Protein AF-A0AA47BTR3-F1 (afdb_monomer_lite)

Foldseek 3Di:
DDPDDDADDLVRQLVQQLVCLLPQCDRLPHHPVQFDADPDQDWDADPNDIADDPDFDAADPLQQALSSLVVRVRNPAFEAEHQADAQPQCDDADPPQWDDDPDTHHPDDRDNHHLVSSLVRVLSNVLVQLVVCLLSVRAHPPDLHRHDYHYHYDDDPVRCPDPSNVVSVVCVVPVPPPPVSVVSLVVVVVLLVDLCNNPSSVSSVSSVVCVCSSVSD

Structure (mmCIF, N/CA/C/O backbone):
data_AF-A0AA47BTR3-F1
#
_entry.id   AF-A0AA47BTR3-F1
#
loop_
_atom_site.group_PDB
_atom_site.id
_atom_site.type_symbol
_atom_site.label_atom_id
_atom_site.label_alt_id
_atom_site.label_comp_id
_atom_site.label_asym_id
_atom_site.label_entity_id
_atom_site.label_seq_id
_atom_site.pdbx_PDB_ins_code
_atom_site.Cartn_x
_atom_site.Cartn_y
_atom_site.Cartn_z
_atom_site.occupancy
_atom_site.B_iso_or_equiv
_atom_site.auth_seq_id
_atom_site.auth_comp_id
_atom_site.auth_asym_id
_atom_site.auth_atom_id
_atom_site.pdbx_PDB_model_num
ATOM 1 N N . MET A 1 1 ? -15.916 2.811 -18.702 1.00 50.16 1 MET A N 1
ATOM 2 C CA . MET A 1 1 ? -14.727 3.137 -17.882 1.00 50.16 1 MET A CA 1
ATOM 3 C C . MET A 1 1 ? -13.865 4.131 -18.648 1.00 50.16 1 MET A C 1
ATOM 5 O O . MET A 1 1 ? -13.866 4.076 -19.870 1.00 50.16 1 MET A O 1
ATOM 9 N N . SER A 1 2 ? -13.217 5.075 -17.960 1.00 57.78 2 SER A N 1
ATOM 10 C CA . SER A 1 2 ? -12.260 6.009 -18.580 1.00 57.78 2 SER A CA 1
ATOM 11 C C . SER A 1 2 ? -11.044 5.241 -19.097 1.00 57.78 2 SER A C 1
ATOM 13 O O . SER A 1 2 ? -10.584 4.323 -18.429 1.00 57.78 2 SER A O 1
ATOM 15 N N . ASP A 1 3 ? -10.504 5.656 -20.241 1.00 68.25 3 ASP A N 1
ATOM 16 C CA . ASP A 1 3 ? -9.277 5.100 -20.821 1.00 68.25 3 ASP A CA 1
ATOM 17 C C . ASP A 1 3 ? -8.019 5.427 -19.989 1.00 68.25 3 ASP A C 1
ATOM 19 O O . ASP A 1 3 ? -6.992 4.781 -20.104 1.00 68.25 3 ASP A O 1
ATOM 23 N N . LYS A 1 4 ? -8.074 6.413 -19.090 1.00 71.12 4 LYS A N 1
ATOM 24 C CA . LYS A 1 4 ? -6.928 6.763 -18.236 1.00 71.12 4 LYS A CA 1
ATOM 25 C C . LYS A 1 4 ? -7.157 6.359 -16.791 1.00 71.12 4 LYS A C 1
ATOM 27 O O . LYS A 1 4 ? -8.142 6.804 -16.188 1.00 71.12 4 LYS A O 1
ATOM 32 N N . MET A 1 5 ? -6.211 5.602 -16.233 1.00 77.31 5 MET A N 1
ATOM 33 C CA . MET A 1 5 ? -6.094 5.366 -14.797 1.00 77.31 5 MET A CA 1
ATOM 34 C C . MET A 1 5 ? -5.687 6.675 -14.105 1.00 77.31 5 MET A C 1
ATOM 36 O O . MET A 1 5 ? -4.608 7.217 -14.337 1.00 77.31 5 MET A O 1
ATOM 40 N N . ARG A 1 6 ? -6.585 7.232 -13.286 1.00 85.19 6 ARG A N 1
ATOM 41 C CA . ARG A 1 6 ? -6.326 8.467 -12.532 1.00 85.19 6 ARG A CA 1
ATOM 42 C C . ARG A 1 6 ? -5.925 8.119 -11.108 1.00 85.19 6 ARG A C 1
ATOM 44 O O . ARG A 1 6 ? -6.743 7.610 -10.346 1.00 85.19 6 ARG A O 1
ATOM 51 N N . LEU A 1 7 ? -4.678 8.419 -10.766 1.00 93.06 7 LEU A N 1
ATOM 52 C CA . LEU A 1 7 ? -4.148 8.219 -9.421 1.00 93.06 7 LEU A CA 1
ATOM 53 C C . LEU A 1 7 ? -4.706 9.276 -8.468 1.00 93.06 7 LEU A C 1
ATOM 55 O O . LEU A 1 7 ? -4.877 10.438 -8.844 1.00 93.06 7 LEU A O 1
ATOM 59 N N . ILE A 1 8 ? -4.985 8.867 -7.232 1.00 96.50 8 ILE A N 1
ATOM 60 C CA . ILE A 1 8 ? -5.465 9.760 -6.175 1.00 96.50 8 ILE A CA 1
ATOM 61 C C . ILE A 1 8 ? -4.251 10.277 -5.388 1.00 96.50 8 ILE A C 1
ATOM 63 O O . ILE A 1 8 ? -3.245 9.576 -5.216 1.00 96.50 8 ILE A O 1
ATOM 67 N N . SER A 1 9 ? -4.309 11.534 -4.943 1.00 98.12 9 SER A N 1
ATOM 68 C CA . SER A 1 9 ? -3.294 12.079 -4.038 1.00 98.12 9 SER A CA 1
ATOM 69 C C . SER A 1 9 ? -3.318 11.352 -2.691 1.00 98.12 9 SER A C 1
ATOM 71 O O . SER A 1 9 ? -4.317 10.741 -2.318 1.00 98.12 9 SER A O 1
ATOM 73 N N . PHE A 1 10 ? -2.220 11.418 -1.943 1.00 98.62 10 PHE A N 1
ATOM 74 C CA . PHE A 1 10 ? -2.138 10.783 -0.626 1.00 98.62 10 PHE A CA 1
ATOM 75 C C . PHE A 1 10 ? -3.183 11.354 0.346 1.00 98.62 10 PHE A C 1
ATOM 77 O O . PHE A 1 10 ? -3.899 10.610 1.009 1.00 98.62 10 PHE A O 1
ATOM 84 N N . GLU A 1 11 ? -3.342 12.675 0.346 1.00 98.31 11 GLU A N 1
ATOM 85 C CA . GLU A 1 11 ? -4.334 13.401 1.136 1.00 98.31 11 GLU A CA 1
ATOM 86 C C . GLU A 1 11 ? -5.755 12.999 0.733 1.00 98.31 11 GLU A C 1
ATOM 88 O O . GLU A 1 11 ? -6.584 12.704 1.588 1.00 98.31 11 GLU A O 1
ATOM 93 N N . GLY A 1 12 ? -6.010 12.889 -0.576 1.00 98.31 12 GLY A N 1
ATOM 94 C CA . GLY A 1 12 ? -7.304 12.468 -1.103 1.00 98.31 12 GLY A CA 1
ATOM 95 C C . GLY A 1 12 ? -7.657 11.025 -0.740 1.00 98.31 12 GLY A C 1
ATOM 96 O O . GLY A 1 12 ? -8.831 10.728 -0.531 1.00 98.31 12 GLY A O 1
ATOM 97 N N . LEU A 1 13 ? -6.667 10.130 -0.631 1.00 98.69 13 LEU A N 1
ATOM 98 C CA . LEU A 1 13 ? -6.877 8.765 -0.141 1.00 98.69 13 LEU A CA 1
ATOM 99 C C . LEU A 1 13 ? -7.289 8.772 1.335 1.00 98.69 13 LEU A C 1
ATOM 101 O O . LEU A 1 13 ? -8.292 8.148 1.671 1.00 98.69 13 LEU A O 1
ATOM 105 N N . ILE A 1 14 ? -6.576 9.513 2.191 1.00 98.44 14 ILE A N 1
ATOM 106 C CA . ILE A 1 14 ? -6.915 9.646 3.619 1.00 98.44 14 ILE A CA 1
ATOM 107 C C . ILE A 1 14 ? -8.317 10.233 3.788 1.00 98.44 14 ILE A C 1
ATOM 109 O O . ILE A 1 14 ? -9.137 9.678 4.520 1.00 98.44 14 ILE A O 1
ATOM 113 N N . ASP A 1 15 ? -8.597 11.343 3.106 1.00 98.06 15 ASP A N 1
ATOM 114 C CA . ASP A 1 15 ? -9.876 12.042 3.210 1.00 98.06 15 ASP A CA 1
ATOM 115 C C . ASP A 1 15 ? -11.023 11.140 2.770 1.00 98.06 15 ASP A C 1
ATOM 117 O O . ASP A 1 15 ? -12.011 11.012 3.490 1.00 98.06 15 ASP A O 1
ATOM 121 N N . ARG A 1 16 ? -10.861 10.441 1.640 1.00 98.06 16 ARG A N 1
ATOM 122 C CA . ARG A 1 16 ? -11.861 9.497 1.142 1.00 98.06 16 ARG A CA 1
ATOM 123 C C . ARG A 1 16 ? -12.089 8.334 2.107 1.00 98.06 16 ARG A C 1
ATOM 125 O O . ARG A 1 16 ? -13.240 8.029 2.394 1.00 98.06 16 ARG A O 1
ATOM 132 N N . MET A 1 17 ? -11.026 7.718 2.631 1.00 98.25 17 MET A N 1
ATOM 133 C CA . MET A 1 17 ? -11.143 6.620 3.599 1.00 98.25 17 MET A CA 1
ATOM 134 C C . MET A 1 17 ? -11.910 7.048 4.854 1.00 98.25 17 MET A C 1
ATOM 136 O O . MET A 1 17 ? -12.789 6.327 5.318 1.00 98.25 17 MET A O 1
ATOM 140 N N . LEU A 1 18 ? -11.585 8.217 5.413 1.00 98.06 18 LEU A N 1
ATOM 141 C CA . LEU A 1 18 ? -12.241 8.711 6.621 1.00 98.06 18 LEU A CA 1
ATOM 142 C C . LEU A 1 18 ? -13.685 9.129 6.357 1.00 98.06 18 LEU A C 1
ATOM 144 O O . LEU A 1 18 ? -14.545 8.882 7.198 1.00 98.06 18 LEU A O 1
ATOM 148 N N . GLU A 1 19 ? -13.962 9.743 5.211 1.00 97.88 19 GLU A N 1
ATOM 149 C CA . GLU A 1 19 ? -15.311 10.180 4.861 1.00 97.88 19 GLU A CA 1
ATOM 150 C C . GLU A 1 19 ? -16.250 8.997 4.606 1.00 97.88 19 GLU A C 1
ATOM 152 O O . GLU A 1 19 ? -17.336 8.936 5.185 1.00 97.88 19 GLU A O 1
ATOM 157 N N . GLU A 1 20 ? -15.811 8.001 3.831 1.00 98.06 20 GLU A N 1
ATOM 158 C CA . GLU A 1 20 ? -16.557 6.748 3.659 1.00 98.06 20 GLU A CA 1
ATOM 159 C C . GLU A 1 20 ? -16.775 6.053 5.010 1.00 98.06 20 GLU A C 1
ATOM 161 O O . GLU A 1 20 ? -17.878 5.598 5.319 1.00 98.06 20 GLU A O 1
ATOM 166 N N . TRP A 1 21 ? -15.769 6.058 5.887 1.00 98.19 21 TRP A N 1
ATOM 167 C CA . TRP A 1 21 ? -15.917 5.483 7.216 1.00 98.19 21 TRP A CA 1
ATOM 168 C C . TRP A 1 21 ? -16.974 6.203 8.072 1.00 98.19 21 TRP A C 1
ATOM 170 O O . TRP A 1 21 ? -17.779 5.539 8.731 1.00 98.19 21 TRP A O 1
ATOM 180 N N . ARG A 1 22 ? -17.016 7.545 8.046 1.00 97.50 22 ARG A N 1
ATOM 181 C CA . ARG A 1 22 ? -18.023 8.348 8.771 1.00 97.50 22 ARG A CA 1
ATOM 182 C C . ARG A 1 22 ? -19.447 8.051 8.304 1.00 97.50 22 ARG A C 1
ATOM 184 O O . ARG A 1 22 ? -20.355 8.011 9.133 1.00 97.50 22 ARG A O 1
ATOM 191 N N . HIS A 1 23 ? -19.647 7.859 7.002 1.00 97.12 23 HIS A N 1
ATOM 192 C CA . HIS A 1 23 ? -20.984 7.727 6.423 1.00 97.12 23 HIS A CA 1
ATOM 193 C C . HIS A 1 23 ? -21.502 6.294 6.364 1.00 97.12 23 HIS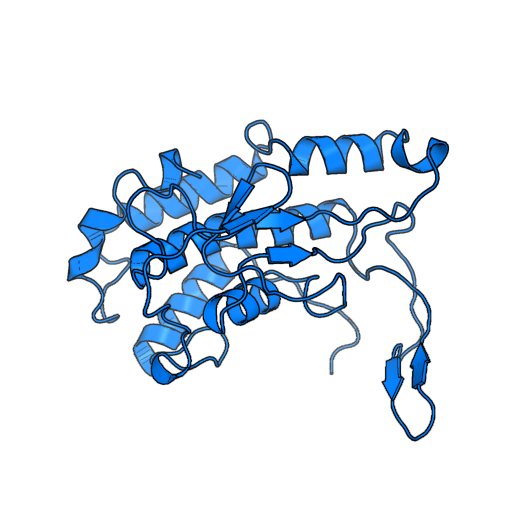 A C 1
ATOM 195 O O . HIS A 1 23 ? -22.677 6.062 6.646 1.00 97.12 23 HIS A O 1
ATOM 201 N N . THR A 1 24 ? -20.652 5.343 5.988 1.00 97.44 24 THR A N 1
ATOM 202 C CA . THR A 1 24 ? -21.082 3.985 5.626 1.00 97.44 24 THR A CA 1
ATOM 203 C C . THR A 1 24 ? -20.307 2.888 6.341 1.00 97.44 24 THR A C 1
ATOM 205 O O . THR A 1 24 ? -20.578 1.716 6.091 1.00 97.44 24 THR A O 1
ATOM 208 N N . ARG A 1 25 ? -19.379 3.231 7.252 1.00 97.94 25 ARG A N 1
ATOM 209 C CA . ARG A 1 25 ? -18.514 2.252 7.943 1.00 97.94 25 ARG A CA 1
ATOM 210 C C . ARG A 1 25 ? -17.789 1.341 6.952 1.00 97.94 25 ARG A C 1
ATOM 212 O O . ARG A 1 25 ? -17.710 0.129 7.138 1.00 97.94 25 ARG A O 1
ATOM 219 N N . SER A 1 26 ? -17.291 1.935 5.873 1.00 98.38 26 SER A N 1
ATOM 220 C CA . SER A 1 26 ? -16.580 1.228 4.813 1.00 98.38 26 SER A CA 1
ATOM 221 C C . SER A 1 26 ? -15.310 1.962 4.407 1.00 98.38 26 SER A C 1
ATOM 223 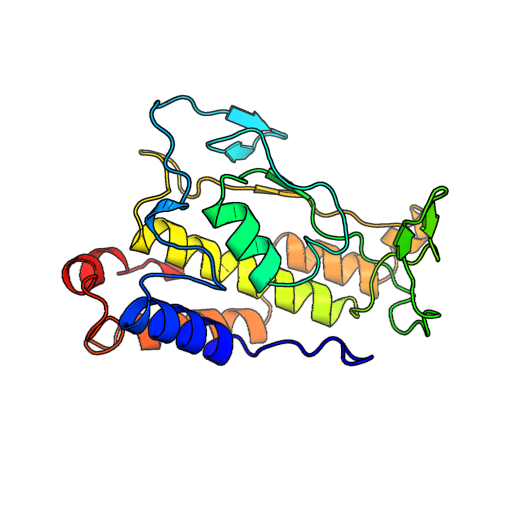O O . SER A 1 26 ? -15.194 3.166 4.622 1.00 98.38 26 SER A O 1
ATOM 225 N N . ILE A 1 27 ? -14.382 1.240 3.781 1.00 98.44 27 ILE A N 1
ATOM 226 C CA . ILE A 1 27 ? -13.209 1.810 3.112 1.00 98.44 27 ILE A CA 1
ATOM 227 C C . ILE A 1 27 ? -13.110 1.218 1.711 1.00 98.44 27 ILE A C 1
ATOM 229 O O . ILE A 1 27 ? -12.995 0.003 1.559 1.00 98.44 27 ILE A O 1
ATOM 233 N N . PHE A 1 28 ? -13.137 2.085 0.702 1.00 97.38 28 PHE A N 1
ATOM 234 C CA . PHE A 1 28 ? -13.201 1.740 -0.716 1.00 97.38 28 PHE A CA 1
ATOM 235 C C . PHE A 1 28 ? -14.249 0.653 -0.982 1.00 97.38 28 PHE A C 1
ATOM 237 O O . PHE A 1 28 ? -13.955 -0.367 -1.595 1.00 97.38 28 PHE A O 1
ATOM 244 N N . GLU A 1 29 ? -15.460 0.886 -0.467 1.00 95.56 29 GLU A N 1
ATOM 245 C CA . GLU A 1 29 ? -16.639 0.007 -0.584 1.00 95.56 29 GLU A CA 1
ATOM 246 C C . GLU A 1 29 ? -16.571 -1.323 0.193 1.00 95.56 29 GLU A C 1
ATOM 248 O O . GLU A 1 29 ? -17.565 -2.043 0.244 1.00 95.56 29 GLU A O 1
ATOM 253 N N . ILE A 1 30 ? -15.467 -1.628 0.883 1.00 98.31 30 ILE A N 1
ATOM 254 C CA . ILE A 1 30 ? -15.392 -2.779 1.795 1.00 98.31 30 ILE A CA 1
ATOM 255 C C . ILE A 1 30 ? -16.003 -2.383 3.139 1.00 98.31 30 ILE A C 1
ATOM 257 O O . ILE A 1 30 ? -15.495 -1.473 3.798 1.00 98.31 30 ILE A O 1
ATOM 261 N N . SER A 1 31 ? -17.091 -3.040 3.547 1.00 98.12 31 SER A N 1
ATOM 262 C CA . SER A 1 31 ? -17.749 -2.785 4.835 1.00 98.12 31 SER A CA 1
ATOM 263 C C . SER A 1 31 ? -16.896 -3.284 6.005 1.00 98.12 31 SER A C 1
ATOM 265 O O . SER A 1 31 ? -16.181 -4.274 5.877 1.00 98.12 31 SER A O 1
ATOM 267 N N . GLU A 1 32 ? -17.011 -2.650 7.177 1.00 97.75 32 GLU A N 1
ATOM 268 C CA . GLU A 1 32 ? -16.365 -3.103 8.419 1.00 97.75 32 GLU A CA 1
ATOM 269 C C . GLU A 1 32 ? -16.619 -4.590 8.714 1.00 97.75 32 GLU A C 1
ATOM 271 O O . GLU A 1 32 ? -15.724 -5.283 9.199 1.00 97.75 32 GLU A O 1
ATOM 276 N N . GLY A 1 33 ? -17.824 -5.088 8.412 1.00 97.31 33 GLY A N 1
ATOM 277 C CA . GLY A 1 33 ? -18.189 -6.493 8.612 1.00 97.31 33 GLY A CA 1
ATOM 278 C C . GLY A 1 33 ? -17.388 -7.475 7.750 1.00 97.31 33 GLY A C 1
ATOM 279 O O . GLY A 1 33 ? -17.237 -8.630 8.140 1.00 97.31 33 GLY A O 1
ATOM 280 N N . ASP A 1 34 ? -16.833 -7.003 6.633 1.00 97.69 34 ASP A N 1
ATOM 281 C CA . ASP A 1 34 ? -16.020 -7.789 5.702 1.00 97.69 34 ASP A CA 1
ATOM 282 C C . ASP A 1 34 ? -14.517 -7.668 5.994 1.00 97.69 34 ASP A C 1
ATOM 284 O O . ASP A 1 34 ? -13.693 -8.299 5.326 1.00 97.69 34 ASP A O 1
ATOM 288 N N . PHE A 1 35 ? -14.129 -6.864 6.995 1.00 98.12 35 PHE A N 1
ATOM 289 C CA . PHE A 1 35 ? -12.729 -6.756 7.388 1.00 98.12 35 PHE A CA 1
ATOM 290 C C . PHE A 1 35 ? -12.276 -8.078 7.998 1.00 98.12 35 PHE A C 1
ATOM 292 O O . PHE A 1 35 ? -12.766 -8.520 9.041 1.00 98.12 35 PHE A O 1
ATOM 299 N N . TYR A 1 36 ? -11.279 -8.694 7.376 1.00 97.56 36 TYR A N 1
ATOM 300 C CA . TYR A 1 36 ? -10.695 -9.924 7.862 1.00 97.56 36 TYR A CA 1
ATOM 301 C C . TYR A 1 36 ? -9.980 -9.682 9.192 1.00 97.56 36 TYR A C 1
ATOM 303 O O . TYR A 1 36 ? -8.983 -8.957 9.282 1.00 97.56 36 TYR A O 1
ATOM 311 N N . ARG A 1 37 ? -10.477 -10.353 10.230 1.00 95.38 37 ARG A N 1
ATOM 312 C CA . ARG A 1 37 ? -9.882 -10.386 11.564 1.00 95.38 37 ARG A CA 1
ATOM 313 C C . ARG A 1 37 ? -9.425 -11.802 11.847 1.00 95.38 37 ARG A C 1
ATOM 315 O O . ARG A 1 37 ? -10.233 -12.723 11.946 1.00 95.38 37 ARG A O 1
ATOM 322 N N . LYS A 1 38 ? -8.115 -11.970 11.970 1.00 93.31 38 LYS A N 1
ATOM 323 C CA . LYS A 1 38 ? -7.523 -13.265 12.277 1.00 93.31 38 LYS A CA 1
ATOM 324 C C . LYS A 1 38 ? -7.923 -13.704 13.691 1.00 93.31 38 LYS A C 1
ATOM 326 O O . LYS A 1 38 ? -7.829 -12.915 14.625 1.00 93.31 38 LYS A O 1
ATOM 331 N N . SER A 1 39 ? -8.372 -14.951 13.838 1.00 91.88 39 SER A N 1
ATOM 332 C CA . SER A 1 39 ? -8.903 -15.487 15.103 1.00 91.88 39 SER A CA 1
ATOM 333 C C . SER A 1 39 ? -7.868 -16.185 15.985 1.00 91.88 39 SER A C 1
ATOM 335 O O . SER A 1 39 ? -8.126 -16.409 17.162 1.00 91.88 39 SER A O 1
ATOM 337 N N . ASP A 1 40 ? -6.728 -16.579 15.419 1.00 92.31 40 ASP A N 1
ATOM 338 C CA . ASP A 1 40 ? -5.657 -17.277 16.131 1.00 92.31 40 ASP A CA 1
ATOM 339 C C . ASP A 1 40 ? -4.368 -16.441 16.193 1.00 92.31 40 ASP A C 1
ATOM 341 O O . ASP A 1 40 ? -4.227 -15.427 15.506 1.00 92.31 40 ASP A O 1
ATOM 345 N N . GLU A 1 41 ? -3.393 -16.888 16.985 1.00 90.56 41 GLU A N 1
ATOM 346 C CA . GLU A 1 41 ? -2.118 -16.188 17.203 1.00 90.56 41 GLU A CA 1
ATOM 347 C C . GLU A 1 41 ? -0.965 -16.676 16.315 1.00 90.56 41 GLU A C 1
ATOM 349 O O . GLU A 1 41 ? 0.177 -16.252 16.472 1.00 90.56 41 GLU A O 1
ATOM 354 N N . ARG A 1 42 ? -1.232 -17.557 15.344 1.00 93.31 42 ARG A N 1
ATOM 355 C CA . ARG A 1 42 ? -0.193 -18.108 14.468 1.00 93.31 42 ARG A CA 1
ATOM 356 C C . ARG A 1 42 ? 0.509 -17.019 13.655 1.00 93.31 42 ARG A C 1
ATOM 358 O O . ARG A 1 42 ? -0.134 -16.198 13.003 1.00 93.31 42 ARG A O 1
ATOM 365 N N . ILE A 1 43 ? 1.833 -17.059 13.650 1.00 94.31 43 ILE A N 1
ATOM 366 C CA . ILE A 1 43 ? 2.681 -16.190 12.836 1.00 94.31 43 ILE A CA 1
ATOM 367 C C . ILE A 1 43 ? 3.352 -17.054 11.774 1.00 94.31 43 ILE A C 1
ATOM 369 O O . ILE A 1 43 ? 3.727 -18.199 12.037 1.00 94.31 43 ILE A O 1
ATOM 373 N N . TYR A 1 44 ? 3.482 -16.506 10.573 1.00 95.25 44 TYR A N 1
ATOM 374 C CA . TYR A 1 44 ? 4.155 -17.140 9.450 1.00 95.25 44 TYR A CA 1
ATOM 375 C C . TYR A 1 44 ? 5.401 -16.346 9.092 1.00 95.25 44 TYR A C 1
ATOM 377 O O . TYR A 1 44 ? 5.466 -15.141 9.331 1.00 95.25 44 TYR A O 1
ATOM 385 N N . GLU A 1 45 ? 6.375 -17.025 8.502 1.00 95.25 45 GLU A N 1
ATOM 386 C CA . GLU A 1 45 ? 7.598 -16.408 8.010 1.00 95.25 45 GLU A CA 1
ATOM 387 C C . GLU A 1 45 ? 7.781 -16.762 6.536 1.00 95.25 45 GLU A C 1
ATOM 389 O O . GLU A 1 45 ? 7.745 -17.935 6.161 1.00 95.25 45 GLU A O 1
ATOM 394 N N . VAL A 1 46 ? 7.943 -15.741 5.697 1.00 93.56 46 VAL A N 1
ATOM 395 C CA . VAL A 1 46 ? 8.182 -15.871 4.257 1.00 93.56 46 VAL A CA 1
ATOM 396 C C . VAL A 1 46 ? 9.358 -14.965 3.907 1.00 93.56 46 VAL A C 1
ATOM 398 O O . VAL A 1 46 ? 9.349 -13.784 4.240 1.00 93.56 46 VAL A O 1
ATOM 401 N N . PHE A 1 47 ? 10.397 -15.523 3.280 1.00 92.38 47 PHE A N 1
ATOM 402 C CA . PHE A 1 47 ? 11.642 -14.809 2.946 1.00 92.38 47 PHE A CA 1
ATOM 403 C C . PHE A 1 47 ? 12.279 -14.053 4.135 1.00 92.38 47 PHE A C 1
ATOM 405 O O . PHE A 1 47 ? 12.806 -12.955 3.972 1.00 92.38 47 PHE A O 1
ATOM 412 N N . GLY A 1 48 ? 12.211 -14.623 5.345 1.00 92.88 48 GLY A N 1
ATOM 413 C CA . GLY A 1 48 ? 12.748 -14.006 6.566 1.00 92.88 48 GLY A CA 1
ATOM 414 C C . GLY A 1 48 ? 11.914 -12.843 7.119 1.00 92.88 48 GLY A C 1
ATOM 415 O O . GLY A 1 48 ? 12.347 -12.165 8.047 1.00 92.88 48 GLY A O 1
ATOM 416 N N . GLN A 1 49 ? 10.729 -12.589 6.558 1.00 93.50 49 GLN A N 1
ATOM 417 C CA . GLN A 1 49 ? 9.787 -11.574 7.026 1.00 93.50 49 GLN A CA 1
ATOM 418 C C . GLN A 1 49 ? 8.584 -12.246 7.688 1.00 93.50 49 GLN A C 1
ATOM 420 O O . GLN A 1 49 ? 8.048 -13.227 7.168 1.00 93.50 49 GLN A O 1
ATOM 425 N N . LYS A 1 50 ? 8.139 -11.709 8.827 1.00 95.06 50 LYS A N 1
ATOM 426 C CA . LYS A 1 50 ? 6.958 -12.210 9.536 1.00 95.06 50 LYS A CA 1
ATOM 427 C C . LYS A 1 50 ? 5.683 -11.586 8.979 1.00 95.06 50 LYS A C 1
ATOM 429 O O . LYS A 1 50 ? 5.648 -10.395 8.693 1.00 95.06 50 LYS A O 1
ATOM 434 N N . LEU A 1 51 ? 4.622 -12.379 8.896 1.00 95.25 51 LEU A N 1
ATOM 435 C CA . LEU A 1 51 ? 3.282 -11.930 8.515 1.00 95.25 51 LEU A CA 1
ATOM 436 C C . LEU A 1 51 ? 2.199 -12.777 9.194 1.00 95.25 51 LEU A C 1
ATOM 438 O O . LEU A 1 51 ? 2.457 -13.894 9.653 1.00 95.25 51 LEU A O 1
ATOM 442 N N . SER A 1 52 ? 0.975 -12.252 9.267 1.00 94.19 52 SER A N 1
ATOM 443 C CA . SER A 1 52 ? -0.112 -12.928 9.984 1.00 94.19 52 SER A CA 1
ATOM 444 C C . SER A 1 52 ? -0.861 -13.971 9.146 1.00 94.19 52 SER A C 1
ATOM 446 O O . SER A 1 52 ? -1.363 -14.938 9.713 1.00 94.19 52 SER A O 1
ATOM 448 N N . VAL A 1 53 ? -0.901 -13.843 7.813 1.00 94.88 53 VAL A N 1
ATOM 449 C CA . VAL A 1 53 ? -1.589 -14.789 6.906 1.00 94.88 53 VAL A CA 1
ATOM 450 C C . VAL A 1 53 ? -0.761 -15.024 5.636 1.00 94.88 53 VAL A C 1
ATOM 452 O O . VAL A 1 53 ? -0.531 -14.069 4.904 1.00 94.88 53 VAL A O 1
ATOM 455 N N . PRO A 1 54 ? -0.346 -16.254 5.286 1.00 94.75 54 PRO A N 1
ATOM 456 C CA . PRO A 1 54 ? 0.497 -16.520 4.117 1.00 94.75 54 PRO A CA 1
ATOM 457 C C . PRO A 1 54 ? -0.322 -16.540 2.815 1.00 94.75 54 PRO A C 1
ATOM 459 O O . PRO A 1 54 ? -0.239 -17.479 2.029 1.00 94.75 54 PRO A O 1
ATOM 462 N N . LEU A 1 55 ? -1.159 -15.521 2.621 1.00 95.94 55 LEU A N 1
ATOM 463 C CA . LEU A 1 55 ? -2.074 -15.363 1.501 1.00 95.94 55 LEU A CA 1
ATOM 464 C C . LEU A 1 55 ? -2.066 -13.905 1.036 1.00 95.94 55 LEU A C 1
ATOM 466 O O . LEU A 1 55 ? -2.005 -12.970 1.841 1.00 95.94 55 LEU A O 1
ATOM 470 N N . GLY A 1 56 ? -2.199 -13.726 -0.268 1.00 96.81 56 GLY A N 1
ATOM 471 C CA . GLY A 1 56 ? -2.577 -12.468 -0.883 1.00 96.81 56 GLY A CA 1
ATOM 472 C C . GLY A 1 56 ? -2.474 -12.556 -2.402 1.00 96.81 56 GLY A C 1
ATOM 473 O O . GLY A 1 56 ? -2.222 -13.639 -2.942 1.00 96.81 56 GLY A O 1
ATOM 474 N N . PRO A 1 57 ? -2.750 -11.450 -3.100 1.00 97.25 57 PRO A N 1
ATOM 475 C CA . PRO A 1 57 ? -2.805 -11.440 -4.551 1.00 97.25 57 PRO A CA 1
ATOM 476 C C . PRO A 1 57 ? -1.412 -11.612 -5.167 1.00 97.25 57 PRO A C 1
ATOM 478 O O . PRO A 1 57 ? -0.431 -11.041 -4.687 1.00 97.25 57 PRO A O 1
ATOM 481 N N . ALA A 1 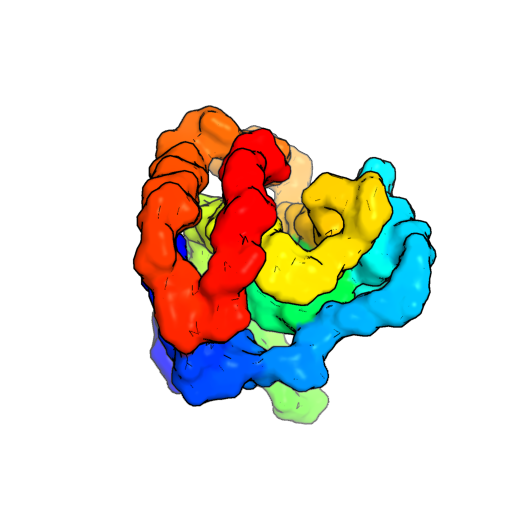58 ? -1.369 -12.359 -6.271 1.00 95.44 58 ALA A N 1
ATOM 482 C CA . ALA A 1 58 ? -0.231 -12.385 -7.185 1.00 95.44 58 ALA A CA 1
ATOM 483 C C . ALA A 1 58 ? -0.114 -11.058 -7.959 1.00 95.44 58 ALA A C 1
ATOM 485 O O . ALA A 1 58 ? -1.093 -10.302 -8.053 1.00 95.44 58 ALA A O 1
ATOM 486 N N . ALA A 1 59 ? 1.053 -10.807 -8.556 1.00 93.94 59 ALA A N 1
ATOM 487 C CA . ALA A 1 59 ? 1.326 -9.616 -9.355 1.00 93.94 59 ALA A CA 1
ATOM 488 C C . ALA A 1 59 ? 0.338 -9.502 -10.526 1.00 93.94 59 ALA A C 1
ATOM 490 O O . ALA A 1 59 ? 0.368 -10.265 -11.491 1.00 93.94 59 ALA A O 1
ATOM 491 N N . GLY A 1 60 ? -0.548 -8.511 -10.472 1.00 90.75 60 GLY A N 1
ATOM 492 C CA . GLY A 1 60 ? -1.626 -8.357 -11.445 1.00 90.75 60 GLY A CA 1
ATOM 493 C C . GLY A 1 60 ? -2.263 -6.973 -11.385 1.00 90.75 60 GLY A C 1
ATOM 494 O O . GLY A 1 60 ? -1.873 -6.166 -10.543 1.00 90.75 60 GLY A O 1
ATOM 495 N N . PRO A 1 61 ? -3.208 -6.646 -12.285 1.00 87.56 61 PRO A N 1
ATOM 496 C CA . PRO A 1 61 ? -3.851 -5.325 -12.307 1.00 87.56 61 PRO A CA 1
ATOM 497 C C . PRO A 1 61 ? -4.419 -4.897 -10.938 1.00 87.56 61 PRO A C 1
ATOM 499 O O . PRO A 1 61 ? -4.427 -3.717 -10.588 1.00 87.56 61 PRO A O 1
ATOM 502 N N . GLN A 1 62 ? -4.832 -5.866 -10.117 1.00 91.06 62 GLN A N 1
ATOM 503 C CA . GLN A 1 62 ? -5.310 -5.672 -8.750 1.00 91.06 62 GLN A CA 1
ATOM 504 C C . GLN A 1 62 ? -4.238 -5.202 -7.746 1.00 91.06 62 GLN A C 1
ATOM 506 O O . GLN A 1 62 ? -4.596 -4.727 -6.678 1.00 91.06 62 GLN A O 1
ATOM 511 N N . THR A 1 63 ? -2.940 -5.283 -8.049 1.00 95.19 63 THR A N 1
ATOM 512 C CA . THR A 1 63 ? -1.854 -4.825 -7.157 1.00 95.19 63 THR A CA 1
ATOM 513 C C . THR A 1 63 ? -1.094 -3.617 -7.703 1.00 95.19 63 THR A C 1
ATOM 515 O O . THR A 1 63 ? 0.042 -3.375 -7.305 1.00 95.19 63 THR A O 1
ATOM 518 N N . GLN A 1 64 ? -1.713 -2.850 -8.609 1.00 93.19 64 GLN A N 1
ATOM 519 C CA . GLN A 1 64 ? -1.095 -1.692 -9.268 1.00 93.19 64 GLN A CA 1
ATOM 520 C C . GLN A 1 64 ? -1.377 -0.350 -8.568 1.00 93.19 64 GLN A C 1
ATOM 522 O O . GLN A 1 64 ? -0.548 0.551 -8.640 1.00 93.19 64 GLN A O 1
ATOM 527 N N . ILE A 1 65 ? -2.527 -0.201 -7.898 1.00 95.50 65 ILE A N 1
ATOM 528 C CA . ILE A 1 65 ? -2.942 1.059 -7.252 1.00 95.50 65 ILE A CA 1
ATOM 529 C C . ILE A 1 65 ? -3.216 0.887 -5.761 1.00 95.50 65 ILE A C 1
ATOM 531 O O . ILE A 1 65 ? -3.622 -0.184 -5.299 1.00 95.50 65 ILE A O 1
ATOM 535 N N . THR A 1 66 ? -3.059 1.983 -5.022 1.00 98.12 66 THR A N 1
ATOM 536 C CA . THR A 1 66 ? -3.140 2.026 -3.559 1.00 98.12 66 THR A CA 1
ATOM 537 C C . THR A 1 66 ? -4.458 1.469 -3.020 1.00 98.12 66 THR A C 1
ATOM 539 O O . THR A 1 66 ? -4.461 0.668 -2.087 1.00 98.12 66 THR A O 1
ATOM 542 N N . GLN A 1 67 ? -5.587 1.851 -3.622 1.00 97.50 67 GLN A N 1
ATOM 543 C CA . GLN A 1 67 ? -6.919 1.437 -3.171 1.00 97.50 67 GLN A CA 1
ATOM 544 C C . GLN A 1 67 ? -7.102 -0.080 -3.267 1.00 97.50 67 GLN A C 1
ATOM 546 O O . GLN A 1 67 ? -7.649 -0.696 -2.355 1.00 97.50 67 GLN A O 1
ATOM 551 N N . ASN A 1 68 ? -6.606 -0.703 -4.337 1.00 97.06 68 ASN A N 1
ATOM 552 C CA . ASN A 1 68 ? -6.751 -2.144 -4.533 1.00 97.06 68 ASN A CA 1
ATOM 553 C C . ASN A 1 68 ? -5.861 -2.937 -3.561 1.00 97.06 68 ASN A C 1
ATOM 555 O O . ASN A 1 68 ? -6.262 -3.982 -3.049 1.00 97.06 68 ASN A O 1
ATOM 559 N N . ILE A 1 69 ? -4.677 -2.412 -3.236 1.00 98.56 69 ILE A N 1
ATOM 560 C CA . ILE A 1 69 ? -3.802 -2.992 -2.209 1.00 98.56 69 ILE A CA 1
ATOM 561 C C . ILE A 1 69 ? -4.461 -2.888 -0.824 1.00 98.56 69 ILE A C 1
ATOM 563 O O . ILE A 1 69 ? -4.483 -3.866 -0.075 1.00 98.56 69 ILE A O 1
ATOM 567 N N . ILE A 1 70 ? -5.055 -1.734 -0.501 1.00 98.69 70 ILE A N 1
ATOM 568 C CA . ILE A 1 70 ? -5.786 -1.521 0.756 1.00 98.69 70 ILE A CA 1
ATOM 569 C C . ILE A 1 70 ? -6.979 -2.473 0.875 1.00 98.69 70 ILE A C 1
ATOM 571 O O . ILE A 1 70 ? -7.110 -3.158 1.887 1.00 98.69 70 ILE A O 1
ATOM 575 N N . THR A 1 71 ? -7.824 -2.567 -0.151 1.00 98.31 71 THR A N 1
ATOM 576 C CA . THR A 1 71 ? -8.984 -3.478 -0.146 1.00 98.31 71 THR A CA 1
ATOM 577 C C . THR A 1 71 ? -8.559 -4.943 -0.045 1.00 98.31 71 THR A C 1
ATOM 579 O O . THR A 1 71 ? -9.164 -5.702 0.713 1.00 98.31 71 THR A O 1
ATOM 582 N N . SER A 1 72 ? -7.462 -5.334 -0.703 1.00 98.12 72 SER A N 1
ATOM 583 C CA . SER A 1 72 ? -6.870 -6.672 -0.559 1.00 98.12 72 SER A CA 1
ATOM 584 C C . SER A 1 72 ? -6.435 -6.951 0.883 1.00 98.12 72 SER A C 1
ATOM 586 O O . SER A 1 72 ? -6.687 -8.036 1.408 1.00 98.12 72 SER A O 1
ATOM 588 N N . TYR A 1 73 ? -5.800 -5.984 1.554 1.00 98.50 73 TYR A N 1
ATOM 589 C CA . TYR A 1 73 ? -5.396 -6.123 2.956 1.00 98.50 73 TYR A CA 1
ATOM 590 C C . TYR A 1 73 ? -6.600 -6.208 3.902 1.00 98.50 73 TYR A C 1
ATOM 592 O O . TYR A 1 73 ? -6.639 -7.082 4.775 1.00 98.50 73 TYR A O 1
ATOM 600 N N . LEU A 1 74 ? -7.595 -5.334 3.714 1.00 98.44 74 LEU A N 1
ATOM 601 C CA . LEU A 1 74 ? -8.824 -5.326 4.511 1.00 98.44 74 LEU A CA 1
ATOM 602 C C . LEU A 1 74 ? -9.551 -6.669 4.424 1.00 98.44 74 LEU A C 1
ATOM 604 O O . LEU A 1 74 ? -10.066 -7.137 5.429 1.00 98.44 74 LEU A O 1
ATOM 608 N N . THR A 1 75 ? -9.510 -7.333 3.269 1.00 97.44 75 THR A N 1
ATOM 609 C CA . THR A 1 75 ? -10.149 -8.639 3.030 1.00 97.44 75 THR A CA 1
ATOM 610 C C . THR A 1 75 ? -9.248 -9.849 3.328 1.00 97.44 75 THR A C 1
ATOM 612 O O . THR A 1 75 ? -9.619 -10.985 3.048 1.00 97.44 75 THR A O 1
ATOM 615 N N . GLY A 1 76 ? -8.085 -9.637 3.960 1.00 96.50 76 GLY A N 1
ATOM 616 C CA . GLY A 1 76 ? -7.280 -10.707 4.574 1.00 96.50 76 GLY A CA 1
ATOM 617 C C . GLY A 1 76 ? -5.913 -10.966 3.952 1.00 96.50 76 GLY A C 1
ATOM 618 O O . GLY A 1 76 ? -5.163 -11.798 4.464 1.00 96.50 76 GLY A O 1
ATOM 619 N N . SER A 1 77 ? -5.539 -10.233 2.905 1.00 97.44 77 SER A N 1
ATOM 620 C CA . SER A 1 77 ? -4.210 -10.367 2.303 1.00 97.44 77 SER A CA 1
ATOM 621 C C . SER A 1 77 ? -3.128 -9.822 3.233 1.00 97.44 77 SER A C 1
ATOM 623 O O . SER A 1 77 ? -3.272 -8.746 3.820 1.00 97.44 77 SER A O 1
ATOM 625 N N . ARG A 1 78 ? -2.021 -10.553 3.363 1.00 97.38 78 ARG A N 1
ATOM 626 C CA . ARG A 1 78 ? -0.826 -10.125 4.112 1.00 97.38 78 ARG A CA 1
ATOM 627 C C . ARG A 1 78 ? 0.477 -10.400 3.372 1.00 97.38 78 ARG A C 1
ATOM 629 O O . ARG A 1 78 ? 1.490 -9.827 3.743 1.00 97.38 78 ARG A O 1
ATOM 636 N N . PHE A 1 79 ? 0.464 -11.195 2.308 1.00 97.81 79 PHE A N 1
ATOM 637 C CA . PHE A 1 79 ? 1.575 -11.292 1.365 1.00 97.81 79 PHE A CA 1
ATOM 638 C C . PHE A 1 79 ? 1.122 -10.736 0.014 1.00 97.81 79 PHE A C 1
ATOM 640 O O . PHE A 1 79 ? 0.325 -11.371 -0.667 1.00 97.81 79 PHE A O 1
ATOM 647 N N . ILE A 1 80 ? 1.564 -9.531 -0.344 1.00 98.25 80 ILE A N 1
ATOM 648 C CA . ILE A 1 80 ? 1.079 -8.823 -1.536 1.00 98.25 80 ILE A CA 1
ATOM 649 C C . ILE A 1 80 ? 2.206 -8.759 -2.559 1.00 98.25 80 ILE A C 1
ATOM 651 O O . ILE A 1 80 ? 3.205 -8.071 -2.342 1.00 98.25 80 ILE A O 1
ATOM 655 N N . GLU A 1 81 ? 2.042 -9.472 -3.670 1.00 97.56 81 GLU A N 1
ATOM 656 C CA . GLU A 1 81 ? 2.952 -9.373 -4.805 1.00 97.56 81 GLU A CA 1
ATOM 657 C C . GLU A 1 81 ? 2.546 -8.173 -5.671 1.00 97.56 81 GLU A C 1
ATOM 659 O O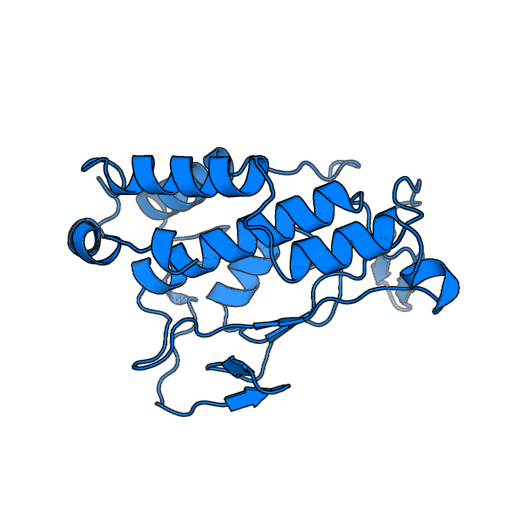 . GLU A 1 81 ? 1.474 -8.128 -6.282 1.00 97.56 81 GLU A O 1
ATOM 664 N N . LEU A 1 82 ? 3.387 -7.145 -5.666 1.00 97.00 82 LEU A N 1
ATOM 665 C CA . LEU A 1 82 ? 3.123 -5.886 -6.352 1.00 97.00 82 LEU A CA 1
ATOM 666 C C . LEU A 1 82 ? 3.209 -6.079 -7.864 1.00 97.00 82 LEU A C 1
ATOM 668 O O . LEU A 1 82 ? 4.007 -6.887 -8.348 1.00 97.00 82 LEU A O 1
ATOM 672 N N . LYS A 1 83 ? 2.396 -5.326 -8.617 1.00 94.19 83 LYS A N 1
ATOM 673 C CA . LYS A 1 83 ? 2.370 -5.440 -10.076 1.00 94.19 83 LYS A CA 1
ATOM 674 C C . LYS A 1 83 ? 3.780 -5.247 -10.631 1.00 94.19 83 LYS A C 1
ATOM 676 O O . LYS A 1 83 ? 4.472 -4.289 -10.275 1.00 94.19 83 LYS A O 1
ATOM 681 N N . THR A 1 84 ? 4.173 -6.170 -11.508 1.00 91.81 84 THR A N 1
ATOM 682 C CA . THR A 1 84 ? 5.471 -6.164 -12.174 1.00 91.81 84 THR A CA 1
ATOM 683 C C . THR A 1 84 ? 5.723 -4.828 -12.853 1.00 91.81 84 THR A C 1
ATOM 685 O O . THR A 1 84 ? 4.921 -4.387 -13.674 1.00 91.81 84 THR A O 1
ATOM 688 N N . VAL A 1 85 ? 6.845 -4.194 -12.526 1.00 90.88 85 VAL A N 1
ATOM 689 C CA . VAL A 1 85 ? 7.252 -2.948 -13.178 1.00 90.88 85 VAL A CA 1
ATOM 690 C C . VAL A 1 85 ? 8.251 -3.203 -14.295 1.00 90.88 85 VAL A C 1
ATOM 692 O O . VAL A 1 85 ? 9.025 -4.168 -14.254 1.00 90.88 85 VAL A O 1
ATOM 695 N N . GLN A 1 86 ? 8.263 -2.292 -15.268 1.00 84.44 86 GLN A N 1
ATOM 696 C CA . GLN A 1 86 ? 9.230 -2.301 -16.351 1.00 84.44 86 GLN A CA 1
ATOM 697 C C . GLN A 1 86 ? 9.670 -0.871 -16.765 1.00 84.44 86 GLN A C 1
ATOM 699 O O . GLN A 1 86 ? 9.069 0.101 -16.332 1.00 84.44 86 GLN A O 1
ATOM 704 N N . ILE A 1 87 ? 10.731 -0.728 -17.571 1.00 77.94 87 ILE A N 1
ATOM 705 C CA . ILE A 1 87 ? 11.328 0.530 -18.062 1.00 77.94 87 ILE A CA 1
ATOM 706 C C . ILE A 1 87 ? 10.501 1.095 -19.218 1.00 77.94 87 ILE A C 1
ATOM 708 O O . ILE A 1 87 ? 10.427 2.307 -19.383 1.00 77.94 87 ILE A O 1
ATOM 712 N N . LEU A 1 88 ? 9.881 0.225 -20.025 1.00 72.19 88 LEU A N 1
ATOM 713 C CA . LEU A 1 88 ? 8.910 0.625 -21.045 1.00 72.19 88 LEU A CA 1
ATOM 714 C C . LEU A 1 88 ? 7.595 0.994 -20.355 1.00 72.19 88 LEU A C 1
ATOM 716 O O . LEU A 1 88 ? 6.694 0.167 -20.224 1.00 72.19 88 LEU A O 1
ATOM 720 N N . ASP A 1 89 ? 7.540 2.225 -19.863 1.00 66.88 89 ASP A N 1
ATOM 721 C CA . ASP A 1 89 ? 6.572 2.678 -18.866 1.00 66.88 89 ASP A CA 1
ATOM 722 C C . ASP A 1 89 ? 5.615 3.771 -19.399 1.00 66.88 89 ASP A C 1
ATOM 724 O O . ASP A 1 89 ? 4.885 4.412 -18.645 1.00 66.88 89 ASP A O 1
ATOM 728 N N . GLY A 1 90 ? 5.584 3.925 -20.731 1.00 64.62 90 GLY A N 1
ATOM 729 C CA . GLY A 1 90 ? 4.700 4.808 -21.503 1.00 64.62 90 GLY A CA 1
ATOM 730 C C . GLY A 1 90 ? 4.086 4.098 -22.713 1.00 64.62 90 GLY A C 1
ATOM 731 O O . GLY A 1 90 ? 4.202 4.575 -23.839 1.00 64.62 90 GLY A O 1
ATOM 732 N N . LEU A 1 91 ? 3.509 2.917 -22.489 1.00 70.00 91 LEU A N 1
ATOM 733 C CA . LEU A 1 91 ? 2.921 2.091 -23.542 1.00 70.00 91 LEU A CA 1
ATOM 734 C C . LEU A 1 91 ? 1.487 2.525 -23.860 1.00 70.00 91 LEU A C 1
ATOM 736 O O . LEU A 1 91 ? 0.684 2.755 -22.956 1.00 70.00 91 LEU A O 1
ATOM 740 N N . GLU A 1 92 ? 1.154 2.574 -25.148 1.00 72.81 92 GLU A N 1
ATOM 741 C CA . GLU A 1 92 ? -0.239 2.564 -25.593 1.00 72.81 92 GLU A CA 1
ATOM 742 C C . GLU A 1 92 ? -0.708 1.107 -25.637 1.00 72.81 92 GLU A C 1
ATOM 744 O O . GLU A 1 92 ? -0.141 0.281 -26.351 1.00 72.81 92 GLU A O 1
ATOM 749 N N . ILE A 1 93 ? -1.702 0.783 -24.811 1.00 75.25 93 ILE A N 1
ATOM 750 C CA . ILE A 1 93 ? -2.251 -0.567 -24.685 1.00 75.25 93 ILE A CA 1
ATOM 751 C C . ILE A 1 93 ? -3.632 -0.574 -25.333 1.00 75.25 93 ILE A C 1
ATOM 753 O O . ILE A 1 93 ? -4.512 0.179 -24.909 1.00 75.25 93 ILE A O 1
ATOM 757 N N . ASP A 1 94 ? -3.831 -1.449 -26.318 1.00 77.94 94 ASP A N 1
ATOM 758 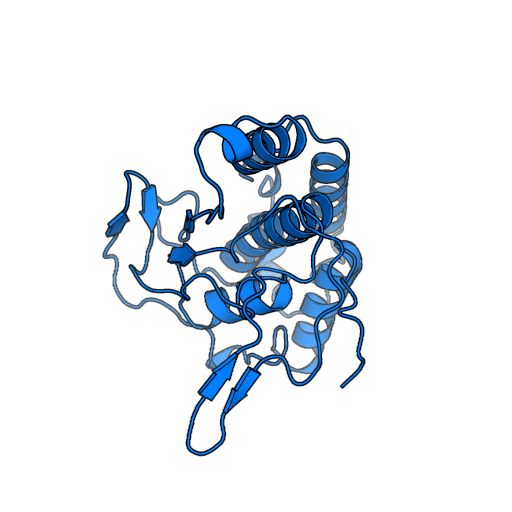C CA . ASP A 1 94 ? -5.142 -1.669 -26.928 1.00 77.94 94 ASP A CA 1
ATOM 759 C C . ASP A 1 94 ? -6.153 -2.185 -25.894 1.00 77.94 94 ASP A C 1
ATOM 761 O O . ASP A 1 94 ? -5.833 -3.035 -25.055 1.00 77.94 94 ASP A O 1
ATOM 765 N N . LYS A 1 95 ? -7.388 -1.663 -25.948 1.00 79.56 95 LYS A N 1
ATOM 766 C CA . LYS A 1 95 ? -8.458 -1.980 -24.989 1.00 79.56 95 LYS A CA 1
ATOM 767 C C . LYS A 1 95 ? -9.669 -2.635 -25.665 1.00 79.56 95 LYS A C 1
ATOM 769 O O . LYS A 1 95 ? -10.089 -2.143 -26.713 1.00 79.56 95 LYS A O 1
ATOM 774 N N . PRO A 1 96 ? -10.287 -3.666 -25.047 1.00 78.94 96 PRO A N 1
ATOM 775 C CA . PRO A 1 96 ? -9.957 -4.241 -23.736 1.00 78.94 96 PRO A CA 1
ATOM 776 C C . PRO A 1 96 ? -8.620 -5.004 -23.751 1.00 78.94 96 PRO A C 1
ATOM 778 O O . PRO A 1 96 ? -8.369 -5.808 -24.636 1.00 78.94 96 PRO A O 1
ATOM 781 N N . CYS A 1 97 ? -7.755 -4.731 -22.770 1.00 80.12 97 CYS A N 1
ATOM 782 C CA . CYS A 1 97 ? -6.429 -5.358 -22.666 1.00 80.12 97 CYS A CA 1
ATOM 783 C C . CYS A 1 97 ? -6.477 -6.756 -22.032 1.00 80.12 97 CYS A C 1
ATOM 785 O O . CYS A 1 97 ? -5.509 -7.512 -22.093 1.00 80.12 97 CYS A O 1
ATOM 787 N N . ILE A 1 98 ? -7.613 -7.079 -21.415 1.00 84.06 98 ILE A N 1
ATOM 788 C CA . ILE A 1 98 ? -7.991 -8.401 -20.939 1.00 84.06 98 ILE A CA 1
ATOM 789 C C . ILE A 1 98 ? -9.425 -8.616 -21.408 1.00 84.06 98 ILE A C 1
ATOM 791 O O . ILE A 1 98 ? -10.325 -7.898 -20.966 1.00 84.06 98 ILE A O 1
ATOM 795 N N . ASP A 1 99 ? -9.624 -9.586 -22.289 1.00 85.19 99 ASP A N 1
ATOM 796 C CA . ASP A 1 99 ? -10.942 -10.013 -22.741 1.00 85.19 99 ASP A CA 1
ATOM 797 C C . ASP A 1 99 ? -11.163 -11.464 -22.319 1.00 85.19 99 ASP A C 1
ATOM 799 O O . ASP A 1 99 ? -10.484 -12.373 -22.791 1.00 85.19 99 ASP A O 1
ATOM 803 N N . MET A 1 100 ? -12.070 -11.664 -21.365 1.00 84.94 100 MET A N 1
ATOM 804 C CA . MET A 1 100 ? -12.365 -12.964 -20.762 1.00 84.94 100 MET A CA 1
ATOM 805 C C . MET A 1 100 ? -13.747 -13.429 -21.208 1.00 84.94 100 MET A C 1
ATOM 807 O O . MET A 1 100 ? -14.704 -13.387 -20.432 1.00 84.94 100 MET A O 1
ATOM 811 N N . THR A 1 101 ? -13.845 -13.840 -22.472 1.00 84.69 101 THR A N 1
ATOM 812 C CA . THR A 1 101 ? -15.017 -14.559 -22.990 1.00 84.69 101 THR A CA 1
ATOM 813 C C . THR A 1 101 ? -14.848 -16.059 -22.716 1.00 84.69 101 THR A C 1
ATOM 815 O O . THR A 1 101 ? -14.584 -16.439 -21.575 1.00 84.69 101 THR A O 1
ATOM 818 N N . ASP A 1 102 ? -14.972 -16.921 -23.724 1.00 84.75 102 ASP A N 1
ATOM 819 C CA . ASP A 1 102 ? -14.718 -18.359 -23.578 1.00 84.75 102 ASP A CA 1
ATOM 820 C C . ASP A 1 102 ? -13.209 -18.667 -23.569 1.00 84.75 102 ASP A C 1
ATOM 822 O O . ASP A 1 102 ? -12.744 -19.537 -22.831 1.00 84.75 102 ASP A O 1
ATOM 826 N N . GLU A 1 103 ? -12.433 -17.907 -24.348 1.00 84.56 103 GLU A N 1
ATOM 827 C CA . GLU A 1 103 ? -10.971 -17.901 -24.339 1.00 84.56 103 GLU A CA 1
ATOM 828 C C . GLU A 1 103 ? -10.477 -16.537 -23.848 1.00 84.56 103 GLU A C 1
ATOM 830 O O . GLU A 1 103 ? -10.997 -15.489 -24.235 1.00 84.56 103 GLU A O 1
ATOM 835 N N . GLY A 1 104 ? -9.483 -16.555 -22.958 1.00 82.06 104 GLY A N 1
ATOM 836 C CA . GLY A 1 104 ? -8.890 -15.340 -22.413 1.00 82.06 104 GLY A CA 1
ATOM 837 C C . GLY A 1 104 ? -7.860 -14.751 -23.369 1.00 82.06 104 GLY A C 1
ATOM 838 O O . GLY A 1 104 ? -6.810 -15.356 -23.582 1.00 82.06 104 GLY A O 1
ATOM 839 N N . PHE A 1 105 ? -8.124 -13.556 -23.892 1.00 82.06 105 PHE A N 1
ATOM 840 C CA . PHE A 1 105 ? -7.144 -12.774 -24.641 1.00 82.06 105 PHE A CA 1
ATOM 841 C C . PHE A 1 105 ? -6.509 -11.733 -23.725 1.00 82.06 105 PHE A C 1
ATOM 843 O O . PHE A 1 105 ? -7.194 -11.010 -22.999 1.00 82.06 105 PHE A O 1
ATOM 850 N N . ASN A 1 106 ? -5.181 -11.662 -23.758 1.00 82.38 106 ASN A N 1
ATOM 851 C CA . ASN A 1 106 ? -4.408 -10.706 -22.985 1.00 82.38 106 ASN A CA 1
ATOM 852 C C . ASN A 1 106 ? -3.437 -9.973 -23.908 1.00 82.38 106 ASN A C 1
ATOM 854 O O . ASN A 1 106 ? -2.644 -10.600 -24.611 1.00 82.38 106 ASN A O 1
ATOM 858 N N . THR A 1 107 ? -3.485 -8.647 -23.877 1.00 74.69 107 THR A N 1
ATOM 859 C CA . THR A 1 107 ? -2.423 -7.822 -24.443 1.00 74.69 107 THR A CA 1
ATOM 860 C C . THR A 1 107 ? -1.331 -7.717 -23.380 1.00 74.69 107 THR A C 1
ATOM 862 O O . THR A 1 107 ? -1.461 -6.930 -22.441 1.00 74.69 107 THR A O 1
ATOM 865 N N . GLU A 1 108 ? -0.288 -8.547 -23.495 1.00 62.91 108 GLU A N 1
ATOM 866 C CA . GLU A 1 108 ? 0.743 -8.723 -22.461 1.00 62.91 108 GLU A CA 1
ATOM 867 C C . GLU A 1 108 ? 1.595 -7.465 -22.247 1.00 62.91 108 GLU A C 1
ATOM 869 O O . GLU A 1 108 ? 2.693 -7.318 -22.780 1.00 62.91 108 GLU A O 1
ATOM 874 N N . TRP A 1 109 ? 1.111 -6.566 -21.391 1.00 68.88 109 TRP A N 1
ATOM 875 C CA . TRP A 1 109 ? 1.889 -5.450 -20.870 1.00 68.88 109 TRP A CA 1
ATOM 876 C C . TRP A 1 109 ? 1.764 -5.371 -19.353 1.00 68.88 109 TRP A C 1
ATOM 878 O O . TRP A 1 109 ? 0.701 -5.579 -18.762 1.00 68.88 109 TRP A O 1
ATOM 888 N N . SER A 1 110 ? 2.895 -5.115 -18.699 1.00 62.72 110 SER A N 1
ATOM 889 C CA . SER A 1 110 ? 3.021 -5.305 -17.257 1.00 62.72 110 SER A CA 1
ATOM 890 C C . SER A 1 110 ? 2.504 -4.132 -16.430 1.00 62.72 110 SER A C 1
ATOM 892 O O . SER A 1 110 ? 2.221 -4.340 -15.264 1.00 62.72 110 SER A O 1
ATOM 894 N N . THR A 1 111 ? 2.317 -2.923 -16.959 1.00 76.56 111 THR A N 1
ATOM 895 C CA . THR A 1 111 ? 1.761 -1.809 -16.168 1.00 76.56 111 THR A CA 1
ATOM 896 C C . THR A 1 111 ? 1.394 -0.615 -17.053 1.00 76.56 111 THR A C 1
ATOM 898 O O . THR A 1 111 ? 2.043 -0.370 -18.067 1.00 76.56 111 THR A O 1
ATOM 901 N N . GLU A 1 112 ? 0.368 0.144 -16.653 1.00 80.12 112 GLU A N 1
ATOM 902 C CA . GLU A 1 112 ? 0.058 1.477 -17.215 1.00 80.12 112 GLU A CA 1
ATOM 903 C C . GLU A 1 112 ? 0.797 2.603 -16.466 1.00 80.12 112 GLU A C 1
ATOM 905 O O . GLU A 1 112 ? 0.736 3.767 -16.859 1.00 80.12 112 GLU A O 1
ATOM 910 N N . LEU A 1 113 ? 1.452 2.279 -15.347 1.00 88.38 113 LEU A N 1
ATOM 911 C CA . LEU A 1 113 ? 2.165 3.238 -14.511 1.00 88.38 113 LEU A CA 1
ATOM 912 C C . LEU A 1 113 ? 3.639 3.306 -14.880 1.00 88.38 113 LEU A C 1
ATOM 914 O O . LEU A 1 113 ? 4.312 2.279 -14.982 1.00 88.38 113 LEU A O 1
ATOM 918 N N . THR A 1 114 ? 4.150 4.535 -14.929 1.00 91.56 114 THR A N 1
ATOM 919 C CA . THR A 1 114 ? 5.593 4.790 -14.917 1.00 91.56 114 THR A CA 1
ATOM 920 C C . THR A 1 114 ? 6.258 4.173 -13.686 1.00 91.56 114 THR A C 1
ATOM 922 O O . THR A 1 114 ? 5.615 4.021 -12.642 1.00 91.56 114 THR A O 1
ATOM 925 N N . LEU A 1 115 ? 7.571 3.918 -13.736 1.00 93.25 115 LEU A N 1
ATOM 926 C CA . LEU A 1 115 ? 8.326 3.444 -12.561 1.00 93.25 115 LEU A CA 1
ATOM 927 C C . LEU A 1 115 ? 8.135 4.358 -11.343 1.00 93.25 115 LEU A C 1
ATOM 929 O O . LEU A 1 115 ? 8.015 3.896 -10.208 1.00 93.25 115 LEU A O 1
ATOM 933 N N . ARG A 1 116 ? 8.078 5.675 -11.581 1.00 94.38 116 ARG A N 1
ATOM 934 C CA . ARG A 1 116 ? 7.821 6.661 -10.530 1.00 94.38 116 ARG A CA 1
ATOM 935 C C . ARG A 1 116 ? 6.412 6.513 -9.964 1.00 94.38 116 ARG A C 1
ATOM 937 O O . ARG A 1 116 ? 6.274 6.489 -8.751 1.00 94.38 116 ARG A O 1
ATOM 944 N N . GLN A 1 117 ? 5.389 6.422 -10.810 1.00 95.12 117 GLN A N 1
ATOM 945 C CA . GLN A 1 117 ? 4.004 6.284 -10.353 1.00 95.12 117 GLN A CA 1
ATOM 946 C C . GLN A 1 117 ? 3.771 4.977 -9.594 1.00 95.12 117 GLN A C 1
ATOM 948 O O . GLN A 1 117 ? 3.087 4.999 -8.578 1.00 95.12 117 GLN A O 1
ATOM 953 N N . ALA A 1 118 ? 4.359 3.867 -10.049 1.00 95.31 118 ALA A N 1
ATOM 954 C CA . ALA A 1 118 ? 4.286 2.589 -9.348 1.00 95.31 118 ALA A CA 1
ATOM 955 C C . ALA A 1 118 ? 4.882 2.706 -7.937 1.00 95.31 118 ALA A C 1
ATOM 957 O O . ALA A 1 118 ? 4.212 2.385 -6.961 1.00 95.31 118 ALA A O 1
ATOM 958 N N . TRP A 1 119 ? 6.093 3.268 -7.818 1.00 97.19 119 TRP A N 1
ATOM 959 C CA . TRP A 1 119 ? 6.692 3.561 -6.512 1.00 97.19 119 TRP A CA 1
ATOM 960 C C . TRP A 1 119 ? 5.787 4.459 -5.656 1.00 97.19 119 TRP A C 1
ATOM 962 O O . TRP A 1 119 ? 5.531 4.133 -4.502 1.00 97.19 119 TRP A O 1
ATOM 972 N N . GLU A 1 120 ? 5.243 5.545 -6.218 1.00 97.81 120 GLU A N 1
ATOM 973 C CA . GLU A 1 120 ? 4.351 6.447 -5.483 1.00 97.81 120 GLU A CA 1
ATOM 974 C C . GLU A 1 120 ? 3.102 5.717 -4.952 1.00 97.81 120 GLU A C 1
ATOM 976 O O . GLU A 1 120 ? 2.742 5.911 -3.795 1.00 97.81 120 GLU A O 1
ATOM 981 N N . GLU A 1 121 ? 2.450 4.860 -5.742 1.00 98.06 121 GLU A N 1
ATOM 982 C CA . GLU A 1 121 ? 1.294 4.074 -5.284 1.00 98.06 121 GLU A CA 1
ATOM 983 C C . GLU A 1 121 ? 1.673 3.051 -4.204 1.00 98.06 121 GLU A C 1
ATOM 985 O O . GLU A 1 121 ? 0.974 2.916 -3.199 1.00 98.06 121 GLU A O 1
ATOM 990 N N . TYR A 1 122 ? 2.803 2.362 -4.357 1.00 98.38 122 TYR A N 1
ATOM 991 C CA . TYR A 1 122 ? 3.236 1.360 -3.385 1.00 98.38 122 TYR A CA 1
ATOM 992 C C . TYR A 1 122 ? 3.673 1.999 -2.064 1.00 98.38 122 TYR A C 1
ATOM 994 O O . TYR A 1 122 ? 3.319 1.495 -0.999 1.00 98.38 122 TYR A O 1
ATOM 1002 N N . SER A 1 123 ? 4.346 3.150 -2.100 1.00 98.56 123 SER A N 1
ATOM 1003 C CA . SER A 1 123 ? 4.692 3.920 -0.901 1.00 98.56 123 SER A CA 1
ATOM 1004 C C . SER A 1 123 ? 3.458 4.473 -0.186 1.00 98.56 123 SER A C 1
ATOM 1006 O O . SER A 1 123 ? 3.369 4.371 1.038 1.00 98.56 123 SER A O 1
ATOM 1008 N N . LYS A 1 124 ? 2.466 5.010 -0.915 1.00 98.81 124 LYS A N 1
ATOM 1009 C CA . LYS A 1 124 ? 1.193 5.434 -0.303 1.00 98.81 124 LYS A CA 1
ATOM 1010 C C . LYS A 1 124 ? 0.493 4.252 0.364 1.00 98.81 124 LYS A C 1
ATOM 1012 O O . LYS A 1 124 ? 0.059 4.377 1.506 1.00 98.81 12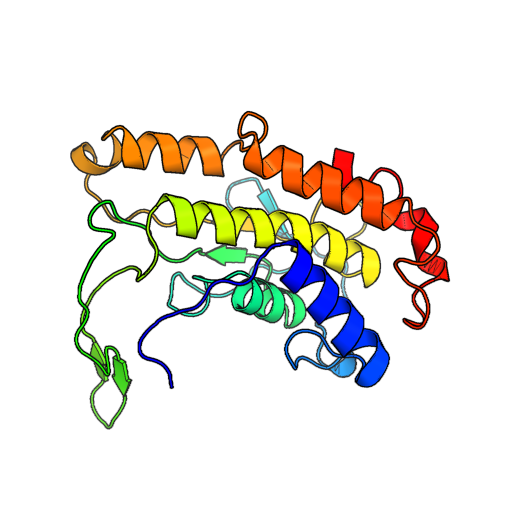4 LYS A O 1
ATOM 1017 N N . ALA A 1 125 ? 0.407 3.106 -0.318 1.00 98.69 125 ALA A N 1
ATOM 1018 C CA . ALA A 1 125 ? -0.182 1.896 0.245 1.00 98.69 125 ALA A CA 1
ATOM 1019 C C . ALA A 1 125 ? 0.560 1.445 1.506 1.00 98.69 125 ALA A C 1
ATOM 1021 O O . ALA A 1 125 ? -0.082 1.179 2.515 1.00 98.69 125 ALA A O 1
ATOM 1022 N N . TRP A 1 126 ? 1.894 1.429 1.483 1.00 98.56 126 TRP A N 1
ATOM 1023 C CA . TRP A 1 126 ? 2.719 1.088 2.641 1.00 98.56 126 TRP A CA 1
ATOM 1024 C C . TRP A 1 126 ? 2.370 1.940 3.864 1.00 98.56 126 TRP A C 1
ATOM 1026 O O . TRP A 1 126 ? 2.033 1.399 4.918 1.00 98.56 126 TRP A O 1
ATOM 1036 N N . ILE A 1 127 ? 2.369 3.266 3.710 1.00 98.69 127 ILE A N 1
ATOM 1037 C CA . ILE A 1 127 ? 2.051 4.208 4.790 1.00 98.69 127 ILE A CA 1
ATOM 1038 C C . ILE A 1 127 ? 0.610 4.001 5.290 1.00 98.69 127 ILE A C 1
ATOM 1040 O O . ILE A 1 127 ? 0.361 3.906 6.494 1.00 98.69 127 ILE A O 1
ATOM 1044 N N . LEU A 1 128 ? -0.357 3.903 4.373 1.00 98.75 128 LEU A N 1
ATOM 1045 C CA . LEU A 1 128 ? -1.774 3.786 4.727 1.00 98.75 128 LEU A CA 1
ATOM 1046 C C . LEU A 1 128 ? -2.117 2.440 5.365 1.00 98.75 128 LEU A C 1
ATOM 1048 O O . LEU A 1 128 ? -2.987 2.398 6.231 1.00 98.75 128 LEU A O 1
ATOM 1052 N N . LEU A 1 129 ? -1.433 1.353 5.008 1.00 98.62 129 LEU A N 1
ATOM 1053 C CA . LEU A 1 129 ? -1.630 0.062 5.664 1.00 98.62 129 LEU A CA 1
ATOM 1054 C C . LEU A 1 129 ? -1.178 0.089 7.128 1.00 98.62 129 LEU A C 1
ATOM 1056 O O . LEU A 1 129 ? -1.880 -0.475 7.963 1.00 98.62 129 LEU A O 1
ATOM 1060 N N . HIS A 1 130 ? -0.096 0.796 7.474 1.00 98.19 130 HIS A N 1
ATOM 1061 C CA . HIS A 1 130 ? 0.282 0.998 8.881 1.00 98.19 130 HIS A CA 1
ATOM 1062 C C . HIS A 1 130 ? -0.800 1.773 9.648 1.00 98.19 130 HIS A C 1
ATOM 1064 O O . HIS A 1 130 ? -1.161 1.396 10.765 1.00 98.19 130 HIS A O 1
ATOM 1070 N N . LEU A 1 131 ? -1.373 2.817 9.036 1.00 98.12 131 LEU A N 1
ATOM 1071 C CA . LEU A 1 131 ? -2.489 3.567 9.619 1.00 98.12 131 LEU A CA 1
ATOM 1072 C C . LEU A 1 131 ? -3.728 2.686 9.831 1.00 98.12 131 LEU A C 1
ATOM 1074 O O . LEU A 1 131 ? -4.279 2.658 10.930 1.00 98.12 131 LEU A O 1
ATOM 1078 N N . ILE A 1 132 ? -4.160 1.959 8.800 1.00 98.12 132 ILE A N 1
ATOM 1079 C CA . ILE A 1 132 ? -5.333 1.072 8.837 1.00 98.12 132 ILE A CA 1
ATOM 1080 C C . ILE A 1 132 ? -5.141 -0.032 9.877 1.00 98.12 132 ILE A C 1
ATOM 1082 O O . ILE A 1 132 ? -6.045 -0.301 10.671 1.00 98.12 132 ILE A O 1
ATOM 1086 N N . GLU A 1 133 ? -3.963 -0.654 9.904 1.00 97.00 133 GLU A N 1
ATOM 1087 C CA . GLU A 1 133 ? -3.648 -1.726 10.841 1.00 97.00 133 GLU A CA 1
ATOM 1088 C C . GLU A 1 133 ? -3.840 -1.277 12.296 1.00 97.00 133 GLU A C 1
ATOM 1090 O O . GLU A 1 133 ? -4.481 -1.986 13.078 1.00 97.00 133 GLU A O 1
ATOM 1095 N N . GLN A 1 134 ? -3.364 -0.075 12.638 1.00 96.06 134 GLN A N 1
ATOM 1096 C CA . GLN A 1 134 ? -3.521 0.506 13.973 1.00 96.06 134 GLN A CA 1
ATOM 1097 C C . GLN A 1 134 ? -4.958 0.967 14.246 1.00 96.06 134 GLN A C 1
ATOM 1099 O O . GLN A 1 134 ? -5.544 0.609 15.273 1.00 96.06 134 GLN A O 1
ATOM 1104 N N . LEU A 1 135 ? -5.570 1.705 13.312 1.00 96.19 135 LEU A N 1
ATOM 1105 C CA . LEU A 1 135 ? -6.936 2.221 13.456 1.00 96.19 135 LEU A CA 1
ATOM 1106 C C . LEU A 1 135 ? -7.946 1.112 13.733 1.00 96.19 135 LEU A C 1
ATOM 1108 O O . LEU A 1 135 ? -8.808 1.273 14.592 1.00 96.19 135 LEU A O 1
ATOM 1112 N N . PHE A 1 136 ? -7.817 -0.032 13.066 1.00 96.50 136 PHE A N 1
ATOM 1113 C CA . PHE A 1 136 ? -8.780 -1.125 13.182 1.00 96.50 136 PHE A CA 1
ATOM 1114 C C . PHE A 1 136 ? -8.289 -2.293 14.038 1.00 96.50 136 PHE A C 1
ATOM 1116 O O . PHE A 1 136 ? -9.047 -3.244 14.231 1.00 96.50 136 PHE A O 1
ATOM 1123 N N . ASN A 1 137 ? -7.079 -2.210 14.609 1.00 94.62 137 ASN A N 1
ATOM 1124 C CA . ASN A 1 137 ? -6.427 -3.295 15.354 1.00 94.62 137 ASN A CA 1
ATOM 1125 C C . ASN A 1 137 ? -6.433 -4.611 14.551 1.00 94.62 137 ASN A C 1
ATOM 1127 O O . ASN A 1 137 ? -6.989 -5.617 14.990 1.00 94.62 137 ASN A O 1
ATOM 1131 N N . LEU A 1 138 ? -5.889 -4.560 13.331 1.00 95.25 138 LEU A N 1
ATOM 1132 C CA . LEU A 1 138 ? -5.795 -5.702 12.402 1.00 95.25 138 LEU A CA 1
ATOM 1133 C C . LEU A 1 138 ? -4.417 -6.383 12.420 1.00 95.25 138 LEU A C 1
ATOM 1135 O O . LEU A 1 138 ? -4.199 -7.353 11.686 1.00 95.25 138 LEU A O 1
ATOM 1139 N N . GLY A 1 139 ? -3.499 -5.849 13.228 1.00 92.50 139 GLY A N 1
ATOM 1140 C CA . GLY A 1 139 ? -2.164 -6.387 13.441 1.00 92.50 139 GLY A CA 1
ATOM 1141 C C . GLY A 1 139 ? -2.159 -7.587 14.387 1.00 92.50 139 GLY A C 1
ATOM 1142 O O . GLY A 1 139 ? -3.198 -8.048 14.857 1.00 92.50 139 GLY A O 1
ATOM 1143 N N . MET A 1 140 ? -0.960 -8.085 14.677 1.00 90.62 140 MET A N 1
ATOM 1144 C CA . MET A 1 140 ? -0.737 -9.174 15.629 1.00 90.62 140 MET A CA 1
ATOM 1145 C C . MET A 1 140 ? 0.132 -8.683 16.791 1.00 90.62 140 MET A C 1
ATOM 1147 O O . MET A 1 140 ? 1.088 -7.938 16.552 1.00 90.62 140 MET A O 1
ATOM 1151 N N . PRO A 1 141 ? -0.132 -9.116 18.036 1.00 85.12 141 PRO A N 1
ATOM 1152 C CA . PRO A 1 141 ? 0.732 -8.797 19.166 1.00 85.12 141 PRO A CA 1
ATOM 1153 C C . PRO A 1 141 ? 2.196 -9.180 18.903 1.00 85.12 141 PRO A C 1
ATOM 1155 O O . PRO A 1 141 ? 2.488 -10.268 18.408 1.00 85.12 141 PRO A O 1
ATOM 1158 N N . GLY A 1 142 ? 3.126 -8.283 19.241 1.00 83.69 142 GLY A N 1
ATOM 1159 C CA . GLY A 1 142 ? 4.567 -8.518 19.081 1.00 83.69 142 GLY A CA 1
ATOM 1160 C C . GLY A 1 142 ? 5.090 -8.437 17.641 1.00 83.69 142 GLY A C 1
ATOM 1161 O O . GLY A 1 142 ? 6.249 -8.781 17.406 1.00 83.69 142 GLY A O 1
ATOM 1162 N N . MET A 1 143 ? 4.270 -7.989 16.685 1.00 89.81 143 MET A N 1
ATOM 1163 C CA . MET A 1 143 ? 4.691 -7.695 15.314 1.00 89.81 143 MET A CA 1
ATOM 1164 C C . MET A 1 143 ? 4.696 -6.185 15.071 1.00 89.81 143 MET A C 1
ATOM 1166 O O . MET A 1 143 ? 3.789 -5.483 15.507 1.00 89.81 143 MET A O 1
ATOM 1170 N N . GLU A 1 144 ? 5.711 -5.698 14.360 1.00 89.00 144 GLU A N 1
ATOM 1171 C CA . GLU A 1 144 ? 5.792 -4.296 13.927 1.00 89.00 144 GLU A CA 1
ATOM 1172 C C . GLU A 1 144 ? 4.715 -3.966 12.883 1.00 89.00 144 GLU A C 1
ATOM 1174 O O . GLU A 1 144 ? 4.046 -2.940 12.974 1.00 89.00 144 GLU A O 1
ATOM 1179 N N . ARG A 1 145 ? 4.516 -4.889 11.937 1.00 94.75 145 ARG A N 1
ATOM 1180 C CA . ARG A 1 145 ? 3.483 -4.862 10.897 1.00 94.75 145 ARG A CA 1
ATOM 1181 C C . ARG A 1 145 ? 3.068 -6.288 10.548 1.00 94.75 145 ARG A C 1
ATOM 1183 O O . ARG A 1 145 ? 3.889 -7.201 10.650 1.00 94.75 145 ARG A O 1
ATOM 1190 N N . SER A 1 146 ? 1.824 -6.507 10.121 1.00 96.25 146 SER A N 1
ATOM 1191 C CA . SER A 1 146 ? 1.318 -7.866 9.845 1.00 96.25 146 SER A CA 1
ATOM 1192 C C . SER A 1 146 ? 1.426 -8.340 8.392 1.00 96.25 146 SER A C 1
ATOM 1194 O O . SER A 1 146 ? 1.112 -9.500 8.115 1.00 96.25 146 SER A O 1
ATOM 1196 N N . PHE A 1 147 ? 1.854 -7.475 7.472 1.00 97.25 147 PHE A N 1
ATOM 1197 C CA . PHE A 1 147 ? 1.904 -7.732 6.029 1.00 97.25 147 PHE A CA 1
ATOM 1198 C C . PHE A 1 147 ? 3.329 -7.664 5.471 1.00 97.25 147 PHE A C 1
ATOM 1200 O O . PHE A 1 147 ? 4.241 -7.243 6.168 1.00 97.25 147 PHE A O 1
ATOM 1207 N N . VAL A 1 148 ? 3.531 -8.058 4.213 1.00 97.19 148 VAL A N 1
ATOM 1208 C CA . VAL A 1 148 ? 4.781 -7.990 3.441 1.00 97.19 148 VAL A CA 1
ATOM 1209 C C . VAL A 1 148 ? 4.450 -7.616 2.000 1.00 97.19 148 VAL A C 1
ATOM 1211 O O . VAL A 1 148 ? 3.506 -8.156 1.420 1.00 97.19 148 VAL A O 1
ATOM 1214 N N . PHE A 1 149 ? 5.242 -6.714 1.421 1.00 97.69 149 PHE A N 1
ATOM 1215 C CA . PHE A 1 149 ? 5.242 -6.454 -0.016 1.00 97.69 149 PHE A CA 1
ATOM 1216 C C . PHE A 1 149 ? 6.356 -7.254 -0.683 1.00 97.69 149 PHE A C 1
ATOM 1218 O O . PHE A 1 149 ? 7.494 -7.262 -0.216 1.00 97.69 149 PHE A O 1
ATOM 1225 N N . ASN A 1 150 ? 6.021 -7.921 -1.781 1.00 96.81 150 ASN A N 1
ATOM 1226 C CA . ASN A 1 150 ? 6.969 -8.594 -2.650 1.00 96.81 150 ASN A CA 1
ATOM 1227 C C . ASN A 1 150 ? 7.008 -7.842 -3.982 1.00 96.81 150 ASN A C 1
ATOM 1229 O O . ASN A 1 150 ? 5.985 -7.720 -4.654 1.00 96.81 150 ASN A O 1
ATOM 1233 N N . ILE A 1 151 ? 8.162 -7.272 -4.329 1.00 94.94 151 ILE A N 1
ATOM 1234 C CA . ILE A 1 151 ? 8.313 -6.558 -5.598 1.00 94.94 151 ILE A CA 1
ATOM 1235 C C . ILE A 1 151 ? 8.536 -7.550 -6.737 1.00 94.94 151 ILE A C 1
ATOM 1237 O O . ILE A 1 151 ? 9.392 -8.427 -6.650 1.00 94.94 151 ILE A O 1
ATOM 1241 N N . SER A 1 152 ? 7.805 -7.356 -7.829 1.00 91.19 152 SER A N 1
ATOM 1242 C CA . SER A 1 152 ? 8.021 -8.065 -9.086 1.00 91.19 152 SER A CA 1
ATOM 1243 C C . SER A 1 152 ? 8.661 -7.108 -10.097 1.00 91.19 152 SER A C 1
ATOM 1245 O O . SER A 1 152 ? 8.205 -5.976 -10.274 1.00 91.19 152 SER A O 1
ATOM 1247 N N . VAL A 1 153 ? 9.748 -7.533 -10.743 1.00 90.75 153 VAL A N 1
ATOM 1248 C CA . VAL A 1 153 ? 10.498 -6.730 -11.723 1.00 90.75 153 VAL A CA 1
ATOM 1249 C C . VAL A 1 153 ? 10.712 -7.564 -12.980 1.00 90.75 153 VAL A C 1
ATOM 1251 O O . VAL A 1 153 ? 11.292 -8.645 -12.916 1.00 90.75 153 VAL A O 1
ATOM 1254 N N . GLY A 1 154 ? 10.242 -7.067 -14.124 1.00 84.19 154 GLY A N 1
ATOM 1255 C CA . GLY A 1 154 ? 10.241 -7.819 -15.379 1.00 84.19 154 GLY A CA 1
ATOM 1256 C C . GLY A 1 154 ? 11.383 -7.431 -16.312 1.00 84.19 154 GLY A C 1
ATOM 1257 O O . GLY A 1 154 ? 11.139 -6.680 -17.249 1.00 84.19 154 GLY A O 1
ATOM 1258 N N . TYR A 1 155 ? 12.604 -7.935 -16.080 1.00 80.81 155 TYR A N 1
ATOM 1259 C CA . TYR A 1 155 ? 13.751 -7.772 -16.992 1.00 80.81 155 TYR A CA 1
ATOM 1260 C C . TYR A 1 155 ? 14.808 -8.864 -16.855 1.00 80.81 155 TYR A C 1
ATOM 1262 O O . TYR A 1 155 ? 14.894 -9.564 -15.848 1.00 80.81 155 TYR A O 1
ATOM 1270 N N . ASP A 1 156 ? 15.674 -8.940 -17.865 1.00 87.94 156 ASP A N 1
ATOM 1271 C CA . ASP A 1 156 ? 16.967 -9.594 -17.732 1.00 87.94 156 ASP A CA 1
ATOM 1272 C C . ASP A 1 156 ? 17.906 -8.814 -16.787 1.00 87.94 156 ASP A C 1
ATOM 1274 O O . ASP A 1 156 ? 17.644 -7.688 -16.356 1.00 87.94 156 ASP A O 1
ATOM 1278 N N . LEU A 1 157 ? 19.052 -9.414 -16.458 1.00 89.75 157 LEU A N 1
ATOM 1279 C CA . LEU A 1 157 ? 20.031 -8.791 -15.565 1.00 89.75 157 LEU A CA 1
ATOM 1280 C C . LEU A 1 157 ? 20.541 -7.438 -16.092 1.00 89.75 157 LEU A C 1
ATOM 1282 O O . LEU A 1 157 ? 20.856 -6.551 -15.299 1.00 89.75 157 LEU A O 1
ATOM 1286 N N . ALA A 1 158 ? 20.656 -7.285 -17.414 1.00 89.62 158 ALA A N 1
ATOM 1287 C CA . ALA A 1 158 ? 21.112 -6.043 -18.025 1.00 89.62 158 ALA A CA 1
ATOM 1288 C C . ALA A 1 158 ? 20.084 -4.919 -17.834 1.00 89.62 158 ALA A C 1
ATOM 1290 O O . ALA A 1 158 ? 20.469 -3.808 -17.478 1.00 89.62 158 ALA A O 1
ATOM 1291 N N . GLY A 1 159 ? 18.794 -5.218 -18.006 1.00 88.62 159 GLY A N 1
ATOM 1292 C CA . GLY A 1 159 ? 17.675 -4.314 -17.759 1.00 88.62 159 GLY A CA 1
ATOM 1293 C C . GLY A 1 159 ? 17.550 -3.920 -16.290 1.00 88.62 159 GLY A C 1
ATOM 1294 O O . GLY A 1 159 ? 17.440 -2.733 -15.989 1.00 88.62 159 GLY A O 1
ATOM 1295 N N . ILE A 1 160 ? 17.665 -4.881 -15.367 1.00 90.19 160 ILE A N 1
ATOM 1296 C CA . ILE A 1 160 ? 17.619 -4.608 -13.919 1.00 90.19 160 ILE A CA 1
ATOM 1297 C C . ILE A 1 160 ? 18.733 -3.643 -13.490 1.00 90.19 160 ILE A C 1
ATOM 1299 O O . ILE A 1 160 ? 18.501 -2.763 -12.668 1.00 90.19 160 ILE A O 1
ATOM 1303 N N . LYS A 1 161 ? 19.928 -3.761 -14.081 1.00 91.06 161 LYS A N 1
ATOM 1304 C CA . LYS A 1 161 ? 21.078 -2.889 -13.786 1.00 91.06 161 LYS A CA 1
ATOM 1305 C C . LYS A 1 161 ? 20.976 -1.484 -14.386 1.00 91.06 161 LYS A C 1
ATOM 1307 O O . LYS A 1 161 ? 21.879 -0.674 -14.176 1.00 91.06 161 LYS A O 1
ATOM 1312 N N . GLN A 1 162 ? 19.940 -1.179 -15.168 1.00 93.62 162 GLN A N 1
ATOM 1313 C CA . GLN A 1 162 ? 19.793 0.161 -15.726 1.00 93.62 162 GLN A CA 1
ATOM 1314 C C . GLN A 1 162 ? 19.424 1.169 -14.626 1.00 93.62 162 GLN A C 1
ATOM 1316 O O . GLN A 1 162 ? 18.605 0.847 -13.762 1.00 93.62 162 GLN A O 1
ATOM 1321 N N . PRO A 1 163 ? 19.933 2.416 -14.684 1.00 95.00 163 PRO A N 1
ATOM 1322 C CA . PRO A 1 163 ? 19.715 3.406 -13.628 1.00 95.00 163 PRO A CA 1
ATOM 1323 C C . PRO A 1 163 ? 18.248 3.645 -13.224 1.00 95.00 163 PRO A C 1
ATOM 1325 O O . PRO A 1 163 ? 17.996 3.823 -12.034 1.00 95.00 163 PRO A O 1
ATOM 1328 N N . PRO A 1 164 ? 17.253 3.652 -14.140 1.00 93.31 164 PRO A N 1
ATOM 1329 C CA . PRO A 1 164 ? 15.855 3.822 -13.743 1.00 93.31 164 PRO A CA 1
ATOM 1330 C C . PRO A 1 164 ? 15.318 2.666 -12.892 1.00 93.31 164 PRO A C 1
ATOM 1332 O O . PRO A 1 164 ? 14.584 2.919 -11.937 1.00 93.31 164 PRO A O 1
ATOM 1335 N N . MET A 1 165 ? 15.687 1.427 -13.232 1.00 93.38 165 MET A N 1
ATOM 1336 C CA . MET A 1 165 ? 15.223 0.226 -12.540 1.00 93.38 165 MET A CA 1
ATOM 1337 C C . MET A 1 165 ? 15.954 0.029 -11.213 1.00 93.38 165 MET A C 1
ATOM 1339 O O . MET A 1 165 ? 15.311 -0.202 -10.194 1.00 93.38 165 MET A O 1
ATOM 1343 N N . ASP A 1 166 ? 17.274 0.219 -11.206 1.00 94.38 166 ASP A N 1
ATOM 1344 C CA . ASP A 1 166 ? 18.093 0.209 -9.992 1.00 94.38 166 ASP A CA 1
ATOM 1345 C C . ASP A 1 166 ? 17.571 1.232 -8.970 1.00 94.38 166 ASP A C 1
ATOM 1347 O O . ASP A 1 166 ? 17.265 0.887 -7.830 1.00 94.38 166 ASP A O 1
ATOM 1351 N N . ARG A 1 167 ? 17.299 2.469 -9.415 1.00 94.88 167 ARG A N 1
ATOM 1352 C CA . ARG A 1 167 ? 16.688 3.501 -8.567 1.00 94.88 167 ARG A CA 1
ATOM 1353 C C . ARG A 1 167 ? 15.314 3.093 -8.035 1.00 94.88 167 ARG A C 1
ATOM 1355 O O . ARG A 1 167 ? 14.998 3.409 -6.893 1.00 94.88 167 ARG A O 1
ATOM 1362 N N . TYR A 1 168 ? 14.477 2.446 -8.847 1.00 95.56 168 TYR A N 1
ATOM 1363 C CA . TYR A 1 168 ? 13.181 1.943 -8.385 1.00 95.56 168 TYR A CA 1
ATOM 1364 C C . TYR A 1 168 ? 13.360 0.887 -7.283 1.00 95.56 168 TYR A C 1
ATOM 1366 O O . TYR A 1 168 ? 12.719 0.985 -6.239 1.00 95.56 168 TYR A O 1
ATOM 1374 N N . ILE A 1 169 ? 14.260 -0.080 -7.477 1.00 96.00 169 ILE A N 1
ATOM 1375 C CA . ILE A 1 169 ? 14.530 -1.147 -6.504 1.00 96.00 169 ILE A CA 1
ATOM 1376 C C . ILE A 1 169 ? 15.072 -0.570 -5.194 1.00 96.00 169 ILE A C 1
ATOM 1378 O O . ILE A 1 169 ? 14.574 -0.927 -4.127 1.00 96.00 169 ILE A O 1
ATOM 1382 N N . GLU A 1 170 ? 16.041 0.346 -5.254 1.00 96.50 170 GLU A N 1
ATOM 1383 C CA . GLU A 1 170 ? 16.597 0.966 -4.048 1.00 96.50 170 GLU A CA 1
ATOM 1384 C C . GLU A 1 170 ? 15.543 1.776 -3.283 1.00 96.50 170 GLU A C 1
ATOM 1386 O O . GLU A 1 170 ? 15.448 1.639 -2.067 1.00 96.50 170 GLU A O 1
ATOM 1391 N N . ARG A 1 171 ? 14.656 2.500 -3.978 1.00 96.75 171 ARG A N 1
ATOM 1392 C CA . ARG A 1 171 ? 13.515 3.182 -3.340 1.00 96.75 171 ARG A CA 1
ATOM 1393 C C . ARG A 1 171 ? 12.542 2.225 -2.658 1.00 96.75 171 ARG A C 1
ATOM 1395 O O . ARG A 1 171 ? 12.022 2.538 -1.592 1.00 96.75 171 ARG A O 1
ATOM 1402 N N . MET A 1 172 ? 12.273 1.074 -3.275 1.00 96.88 172 MET A N 1
ATOM 1403 C CA . MET A 1 172 ? 11.395 0.054 -2.694 1.00 96.88 172 MET A CA 1
ATOM 1404 C C . MET A 1 172 ? 12.017 -0.634 -1.473 1.00 96.88 172 MET A C 1
ATOM 1406 O O . MET A 1 172 ? 11.279 -1.160 -0.643 1.00 96.88 172 MET A O 1
ATOM 1410 N N . LYS A 1 173 ? 13.350 -0.637 -1.356 1.00 95.56 173 LYS A N 1
ATOM 1411 C CA . LYS A 1 173 ? 14.062 -1.111 -0.161 1.00 95.56 173 LYS A CA 1
ATOM 1412 C C . LYS A 1 173 ? 14.053 -0.065 0.950 1.00 95.56 173 LYS A C 1
ATOM 1414 O O . LYS A 1 173 ? 13.824 -0.424 2.100 1.00 95.56 173 LYS A O 1
ATOM 1419 N N . ASP A 1 174 ? 14.316 1.193 0.602 1.00 96.06 174 ASP A N 1
ATOM 1420 C CA . ASP A 1 174 ? 14.337 2.319 1.531 1.00 96.06 174 ASP A CA 1
ATOM 1421 C C . ASP A 1 174 ? 13.941 3.620 0.811 1.00 96.06 174 ASP A C 1
ATOM 1423 O O . ASP A 1 174 ? 14.631 4.106 -0.087 1.00 96.06 174 ASP A O 1
ATOM 1427 N N . SER A 1 175 ? 12.806 4.192 1.217 1.00 96.94 175 SER A N 1
ATOM 1428 C CA . SER A 1 175 ? 12.293 5.464 0.694 1.00 96.94 175 SER A CA 1
ATOM 1429 C C . SER A 1 175 ? 12.638 6.668 1.582 1.00 96.94 175 SER A C 1
ATOM 1431 O O . SER A 1 175 ? 12.244 7.783 1.250 1.00 96.94 175 SER A O 1
ATOM 1433 N N . GLY A 1 176 ? 13.380 6.496 2.682 1.00 93.94 176 GLY A N 1
ATOM 1434 C CA . GLY A 1 176 ? 13.652 7.554 3.663 1.00 93.94 176 GLY A CA 1
ATOM 1435 C C . GLY A 1 176 ? 14.432 8.754 3.111 1.00 93.94 176 GLY A C 1
ATOM 1436 O O . GLY A 1 176 ? 14.323 9.862 3.631 1.00 93.94 176 GLY A O 1
ATOM 1437 N N . ALA A 1 177 ? 15.180 8.570 2.020 1.00 94.69 177 ALA A N 1
ATOM 1438 C CA . ALA A 1 177 ? 15.881 9.654 1.328 1.00 94.69 177 ALA A CA 1
ATOM 1439 C C . ALA A 1 177 ? 15.000 10.425 0.320 1.00 94.69 177 ALA A C 1
ATOM 1441 O O . ALA A 1 177 ? 15.426 11.451 -0.215 1.00 94.69 177 ALA A O 1
ATOM 1442 N N . GLU A 1 178 ? 13.787 9.949 0.024 1.00 97.69 178 GLU A N 1
ATOM 1443 C CA . GLU A 1 178 ? 12.900 10.571 -0.957 1.00 97.69 178 GLU A CA 1
ATOM 1444 C C . GLU A 1 178 ? 12.074 11.687 -0.311 1.00 97.69 178 GLU A C 1
ATOM 1446 O O . GLU A 1 178 ? 11.200 11.441 0.519 1.00 97.69 178 GLU A O 1
ATOM 1451 N N . THR A 1 179 ? 12.276 12.930 -0.761 1.00 97.94 179 THR A N 1
ATOM 1452 C CA . THR A 1 179 ? 11.543 14.107 -0.254 1.00 97.94 179 THR A CA 1
ATOM 1453 C C . THR A 1 179 ? 10.031 13.903 -0.272 1.00 97.94 179 THR A C 1
ATOM 1455 O O . THR A 1 179 ? 9.342 14.263 0.674 1.00 97.94 179 THR A O 1
ATOM 1458 N N . ARG A 1 180 ? 9.511 13.274 -1.331 1.00 97.88 180 ARG A N 1
ATOM 1459 C CA . ARG A 1 180 ? 8.075 13.028 -1.481 1.00 97.88 180 ARG A CA 1
ATOM 1460 C C . ARG A 1 180 ? 7.529 12.032 -0.451 1.00 97.88 180 ARG A C 1
ATOM 1462 O O . ARG A 1 180 ? 6.379 12.163 -0.048 1.00 97.88 180 ARG A O 1
ATOM 1469 N N . TYR A 1 181 ? 8.341 11.064 -0.026 1.00 98.38 181 TYR A N 1
ATOM 1470 C CA . TYR A 1 181 ? 7.970 10.118 1.024 1.00 98.38 181 TYR A CA 1
ATOM 1471 C C . TYR A 1 181 ? 7.869 10.833 2.378 1.00 98.38 181 TYR A C 1
ATOM 1473 O O . TYR A 1 181 ? 6.843 10.730 3.048 1.00 98.38 181 TYR A O 1
ATOM 1481 N N . GLU A 1 182 ? 8.864 11.661 2.718 1.00 98.19 182 GLU A N 1
ATOM 1482 C CA . GLU A 1 182 ? 8.835 12.476 3.943 1.00 98.19 182 GLU A CA 1
ATOM 1483 C C . GLU A 1 182 ? 7.685 13.495 3.943 1.00 98.19 182 GLU A C 1
ATOM 1485 O O . GLU A 1 182 ? 7.062 13.720 4.977 1.00 98.19 182 GLU A O 1
ATOM 1490 N N . GLU A 1 183 ? 7.335 14.083 2.794 1.00 98.44 183 GLU A N 1
ATOM 1491 C CA . GLU A 1 183 ? 6.155 14.952 2.679 1.00 98.44 183 GLU A CA 1
ATOM 1492 C C . GLU A 1 183 ? 4.868 14.230 3.113 1.00 98.44 183 GLU A C 1
ATOM 1494 O O . GLU A 1 183 ? 4.061 14.802 3.849 1.00 98.44 183 GLU A O 1
ATOM 1499 N N . TRP A 1 184 ? 4.678 12.970 2.707 1.00 98.69 184 TRP A N 1
ATOM 1500 C CA . TRP A 1 184 ? 3.513 12.175 3.104 1.00 98.69 184 TRP A CA 1
ATOM 1501 C C . TRP A 1 184 ? 3.546 11.770 4.576 1.00 98.69 184 TRP A C 1
ATOM 1503 O O . TRP A 1 184 ? 2.522 11.879 5.254 1.00 98.69 184 TRP A O 1
ATOM 1513 N N . LEU A 1 185 ? 4.706 11.363 5.095 1.00 98.56 185 LEU A N 1
ATOM 1514 C CA . LEU A 1 185 ? 4.879 11.064 6.519 1.00 98.56 185 LEU A CA 1
ATOM 1515 C C . LEU A 1 185 ? 4.613 12.302 7.389 1.00 98.56 185 LEU A C 1
ATOM 1517 O O . LEU A 1 185 ? 3.875 12.229 8.371 1.00 98.56 185 LEU A O 1
ATOM 1521 N N . SER A 1 186 ? 5.142 13.461 6.997 1.00 98.25 186 SER A N 1
ATOM 1522 C CA . SER A 1 186 ? 4.912 14.744 7.663 1.00 98.25 186 SER A CA 1
ATOM 1523 C C . SER A 1 186 ? 3.445 15.167 7.599 1.00 98.25 186 SER A C 1
ATOM 1525 O O . SER A 1 186 ? 2.877 15.560 8.622 1.00 98.25 186 SER A O 1
ATOM 1527 N N . HIS A 1 187 ? 2.790 15.012 6.443 1.00 98.25 187 HIS A N 1
ATOM 1528 C CA . HIS A 1 187 ? 1.354 15.249 6.319 1.00 98.25 187 HIS A CA 1
ATOM 1529 C C . HIS A 1 187 ? 0.563 14.346 7.271 1.00 98.25 187 HIS A C 1
ATOM 1531 O O . HIS A 1 187 ? -0.260 14.836 8.042 1.00 98.25 187 HIS A O 1
ATOM 1537 N N . LEU A 1 188 ? 0.840 13.038 7.278 1.00 98.44 188 LEU A N 1
ATOM 1538 C CA . LEU A 1 188 ? 0.175 12.095 8.174 1.00 98.44 188 LEU A CA 1
ATOM 1539 C C . LEU A 1 188 ? 0.411 12.452 9.649 1.00 98.44 188 LEU A C 1
ATOM 1541 O O . LEU A 1 188 ? -0.529 12.426 10.440 1.00 98.44 188 LEU A O 1
ATOM 1545 N N . ARG A 1 189 ? 1.632 12.854 10.015 1.00 98.06 189 ARG A N 1
ATOM 1546 C CA . ARG A 1 189 ? 1.984 13.305 11.369 1.00 98.06 189 ARG A CA 1
ATOM 1547 C C . ARG A 1 189 ? 1.153 14.517 11.792 1.00 98.06 189 ARG A C 1
ATOM 1549 O O . ARG A 1 189 ? 0.613 14.530 12.894 1.00 98.06 189 ARG A O 1
ATOM 1556 N N . GLN A 1 190 ? 1.005 15.509 10.913 1.00 97.56 190 GLN A N 1
ATOM 1557 C CA . GLN A 1 190 ? 0.173 16.691 11.167 1.00 97.56 190 GLN A CA 1
ATOM 1558 C C . GLN A 1 190 ? -1.303 16.321 11.317 1.00 97.56 190 GLN A C 1
ATOM 1560 O O . GLN A 1 190 ? -1.965 16.808 12.229 1.00 97.56 190 GLN A O 1
ATOM 1565 N N . ARG A 1 191 ? -1.805 15.421 10.463 1.00 97.12 191 ARG A N 1
ATOM 1566 C CA . ARG A 1 191 ? -3.175 14.908 10.556 1.00 97.12 191 ARG A CA 1
ATOM 1567 C C . ARG A 1 191 ? -3.404 14.186 11.881 1.00 97.12 191 ARG A C 1
ATOM 1569 O O . ARG A 1 191 ? -4.368 14.494 12.558 1.00 97.12 191 ARG A O 1
ATOM 1576 N N . ILE A 1 192 ? -2.504 13.301 12.305 1.00 97.06 192 ILE A N 1
ATOM 1577 C CA . ILE A 1 192 ? -2.604 12.600 13.597 1.00 97.06 192 ILE A CA 1
ATOM 1578 C C . ILE A 1 192 ? -2.494 13.568 14.790 1.00 97.06 192 ILE A C 1
ATOM 1580 O O . ILE A 1 192 ? -3.119 13.342 15.821 1.00 97.06 192 ILE A O 1
ATOM 1584 N N . ALA A 1 193 ? -1.734 14.658 14.687 1.00 96.19 193 ALA A N 1
ATOM 1585 C CA . ALA A 1 193 ? -1.662 15.660 15.755 1.00 96.19 193 ALA A CA 1
ATOM 1586 C C . ALA A 1 193 ? -2.950 16.499 15.882 1.00 96.19 193 ALA A C 1
ATOM 1588 O O . ALA A 1 193 ? -3.224 17.065 16.942 1.00 96.19 193 ALA A O 1
ATOM 1589 N N . ASP A 1 194 ? -3.756 16.581 14.822 1.00 96.12 194 ASP A N 1
ATOM 1590 C CA . ASP A 1 194 ? -5.038 17.274 14.845 1.00 96.12 194 ASP A CA 1
ATOM 1591 C C . ASP A 1 194 ? -6.105 16.432 15.564 1.00 96.12 194 ASP A C 1
ATOM 1593 O O . ASP A 1 194 ? -6.556 15.392 15.082 1.00 96.12 194 ASP A O 1
ATOM 1597 N N . SER A 1 195 ? -6.577 16.929 16.711 1.00 92.31 195 SER A N 1
ATOM 1598 C CA . SER A 1 195 ? -7.663 16.317 17.494 1.00 92.31 195 SER A CA 1
ATOM 1599 C C . SER A 1 195 ? -8.968 16.091 16.713 1.00 92.31 195 SER A C 1
ATOM 1601 O O . SER A 1 195 ? -9.811 15.296 17.127 1.00 92.31 195 SER A O 1
ATOM 1603 N N . SER A 1 196 ? -9.158 16.785 15.587 1.00 95.06 196 SER A N 1
ATOM 1604 C CA . SER A 1 196 ? -10.325 16.642 14.721 1.00 95.06 196 SER A CA 1
ATOM 1605 C C . SER A 1 196 ? -10.189 15.534 13.672 1.00 95.06 196 SER A C 1
ATOM 1607 O O . SER A 1 196 ? -11.183 15.190 13.032 1.00 95.06 196 SER A O 1
ATOM 1609 N N . PHE A 1 197 ? -9.009 14.923 13.525 1.00 97.00 197 PHE A N 1
ATOM 1610 C CA . PHE A 1 197 ? -8.714 13.921 12.498 1.00 97.00 197 PHE A CA 1
ATOM 1611 C C . PHE A 1 197 ? -9.725 12.774 12.452 1.00 97.00 197 PHE A C 1
ATOM 1613 O O . PHE A 1 197 ? -10.315 12.497 11.405 1.00 97.00 197 PHE A O 1
ATOM 1620 N N . LEU A 1 198 ? -9.981 12.160 13.609 1.00 97.62 198 LEU A N 1
ATOM 1621 C CA . LEU A 1 198 ? -10.938 11.064 13.759 1.00 97.62 198 LEU A CA 1
ATOM 1622 C C . LEU A 1 198 ? -12.333 11.534 14.179 1.00 97.62 198 LEU A C 1
ATOM 1624 O O . LEU A 1 198 ? -13.196 10.707 14.468 1.00 97.62 198 LEU A O 1
ATOM 1628 N N . LYS A 1 199 ? -12.605 12.840 14.204 1.00 96.94 199 LYS A N 1
ATOM 1629 C CA . LYS A 1 199 ? -13.907 13.354 14.635 1.00 96.94 199 LYS A CA 1
ATOM 1630 C C . LYS A 1 199 ? -15.033 12.832 13.738 1.00 96.94 199 LYS A C 1
ATOM 1632 O O . LYS A 1 199 ? -14.954 12.896 12.509 1.00 96.94 199 LYS A O 1
ATOM 1637 N N . GLY A 1 200 ? -16.094 12.339 14.371 1.00 96.00 200 GLY A N 1
ATOM 1638 C CA . GLY A 1 200 ? -17.272 11.781 13.710 1.00 96.00 200 GLY A CA 1
ATOM 1639 C C . GLY A 1 200 ? -17.078 10.352 13.202 1.00 96.00 200 GLY A C 1
ATOM 1640 O O . GLY A 1 200 ? -18.000 9.798 12.613 1.00 96.00 200 GLY A O 1
ATOM 1641 N N . THR A 1 201 ? -15.907 9.743 13.414 1.00 96.69 201 THR A N 1
ATOM 1642 C CA . THR A 1 201 ? -15.614 8.382 12.935 1.00 96.69 201 THR A CA 1
ATOM 1643 C C . THR A 1 201 ? -16.027 7.305 13.938 1.00 96.69 201 THR A C 1
ATOM 1645 O O . THR A 1 201 ? -16.079 6.129 13.584 1.00 96.69 201 THR A O 1
ATOM 1648 N N . GLY A 1 202 ? -16.284 7.643 15.206 1.00 95.94 202 GLY A N 1
ATOM 1649 C CA . GLY A 1 202 ? -16.424 6.656 16.287 1.00 95.94 202 GLY A CA 1
ATOM 1650 C C . GLY A 1 202 ? -15.101 5.990 16.703 1.00 95.94 202 GLY A C 1
ATOM 1651 O O . GLY A 1 202 ? -15.102 5.129 17.584 1.00 95.94 202 GLY A O 1
ATOM 1652 N N . LEU A 1 203 ? -13.975 6.358 16.079 1.00 96.56 203 LEU A N 1
ATOM 1653 C CA . LEU A 1 203 ? -12.627 5.876 16.397 1.00 96.56 203 LEU A CA 1
ATOM 1654 C C . LEU A 1 203 ? -11.821 6.902 17.207 1.00 96.56 203 LEU A C 1
ATOM 1656 O O . LEU A 1 203 ? -10.625 6.718 17.397 1.00 96.56 203 LEU A O 1
ATOM 1660 N N . GLU A 1 204 ? -12.447 7.961 17.724 1.00 96.50 204 GLU A N 1
ATOM 1661 C CA . GLU A 1 204 ? -11.781 9.038 18.471 1.00 96.50 204 GLU A CA 1
ATOM 1662 C C . GLU A 1 204 ? -10.989 8.501 19.673 1.00 96.50 204 GLU A C 1
ATOM 1664 O O . GLU A 1 204 ? -9.900 8.981 19.978 1.00 96.50 204 GLU A O 1
ATOM 1669 N N . HIS A 1 205 ? -11.492 7.440 20.312 1.00 94.81 205 HIS A N 1
ATOM 1670 C CA . HIS A 1 205 ? -10.823 6.745 21.416 1.00 94.81 205 HIS A CA 1
ATOM 1671 C C . HIS A 1 205 ? -9.468 6.121 21.031 1.00 94.81 205 HIS A C 1
ATOM 1673 O O . HIS A 1 205 ? -8.693 5.760 21.913 1.00 94.81 205 HIS A O 1
ATOM 1679 N N . ARG A 1 206 ? -9.173 5.987 19.731 1.00 94.56 206 ARG A N 1
ATOM 1680 C CA . ARG A 1 206 ? -7.922 5.425 19.204 1.00 94.56 206 ARG A CA 1
ATOM 1681 C C . ARG A 1 206 ? -6.882 6.471 18.835 1.00 94.56 206 ARG A C 1
ATOM 1683 O O . ARG A 1 206 ? -5.773 6.082 18.485 1.00 94.56 206 ARG A O 1
ATOM 1690 N N . GLN A 1 207 ? -7.189 7.765 18.945 1.00 94.62 207 GLN A N 1
ATOM 1691 C CA . GLN A 1 207 ? -6.257 8.838 18.585 1.00 94.62 207 GLN A CA 1
ATOM 1692 C C . GLN A 1 207 ? -4.888 8.661 19.260 1.00 94.62 207 GLN A C 1
ATOM 1694 O O . GLN A 1 207 ? -3.863 8.697 18.586 1.00 94.62 207 GLN A O 1
ATOM 1699 N N . GLY A 1 208 ? -4.875 8.382 20.569 1.00 93.31 208 GLY A N 1
ATOM 1700 C CA . GLY A 1 208 ? -3.634 8.204 21.330 1.00 93.31 208 GLY A CA 1
ATOM 1701 C C . GLY A 1 208 ? -2.797 6.999 20.885 1.00 93.31 208 GLY A C 1
ATOM 1702 O O . GLY A 1 208 ? -1.585 7.002 21.051 1.00 93.31 208 GLY A O 1
ATOM 1703 N N . MET A 1 209 ? -3.401 5.980 20.260 1.00 92.19 209 MET A N 1
ATOM 1704 C CA . MET A 1 209 ? -2.658 4.826 19.726 1.00 92.19 209 MET A CA 1
ATOM 1705 C C . MET A 1 209 ? -1.886 5.164 18.441 1.00 92.19 209 MET A C 1
ATOM 1707 O O . MET A 1 209 ? -0.969 4.437 18.057 1.00 92.19 209 MET A O 1
ATOM 1711 N N . LEU A 1 210 ? -2.259 6.255 17.765 1.00 95.06 210 LEU A N 1
ATOM 1712 C CA . LEU A 1 210 ? -1.584 6.733 16.559 1.00 95.06 210 LEU A CA 1
ATOM 1713 C C . LEU A 1 210 ? -0.347 7.583 16.879 1.00 95.06 210 LEU A C 1
ATOM 1715 O O . LEU A 1 210 ? 0.430 7.892 15.975 1.00 95.06 210 LEU A O 1
ATOM 1719 N N . GLU A 1 211 ? -0.138 7.954 18.144 1.00 91.50 211 GLU A N 1
ATOM 1720 C CA . GLU A 1 211 ? 1.058 8.681 18.559 1.00 91.50 211 GLU A CA 1
ATOM 1721 C C . GLU A 1 211 ? 2.324 7.869 18.234 1.00 91.50 211 GLU A C 1
ATOM 1723 O O . GLU A 1 211 ? 2.408 6.654 18.447 1.00 91.50 211 GLU A O 1
ATOM 1728 N N . GLY A 1 212 ? 3.300 8.541 17.620 1.00 91.62 212 GLY A N 1
ATOM 1729 C CA . GLY A 1 212 ? 4.535 7.915 17.144 1.00 91.62 212 GLY A CA 1
ATOM 1730 C C . GLY A 1 212 ? 4.344 6.865 16.042 1.00 91.62 212 GLY A C 1
ATOM 1731 O O . GLY A 1 212 ? 5.279 6.117 15.776 1.00 91.62 212 GLY A O 1
ATOM 1732 N N . LEU A 1 213 ? 3.158 6.751 15.417 1.00 94.81 213 LEU A N 1
ATOM 1733 C CA . LEU A 1 213 ? 2.927 5.814 14.307 1.00 94.81 213 LEU A CA 1
ATOM 1734 C C . LEU A 1 213 ? 3.913 6.052 13.168 1.00 94.81 213 LEU A C 1
ATOM 1736 O O . LEU A 1 213 ? 4.527 5.109 12.693 1.00 94.81 213 LEU A O 1
ATOM 1740 N N . VAL A 1 214 ? 4.065 7.313 12.765 1.00 95.62 214 VAL A N 1
ATOM 1741 C CA . VAL A 1 214 ? 4.900 7.717 11.627 1.00 95.62 214 VAL A CA 1
ATOM 1742 C C . VAL A 1 214 ? 6.363 7.317 11.816 1.00 95.62 214 VAL A C 1
ATOM 1744 O O . VAL A 1 214 ? 7.029 7.005 10.842 1.00 95.62 214 VAL A O 1
ATOM 1747 N N . ASP A 1 215 ? 6.847 7.262 13.056 1.00 92.31 215 ASP A N 1
ATOM 1748 C CA . ASP A 1 215 ? 8.241 6.922 13.353 1.00 92.31 215 ASP A CA 1
ATOM 1749 C C . ASP A 1 215 ? 8.511 5.402 13.281 1.00 92.31 215 ASP A C 1
ATOM 1751 O O . ASP A 1 215 ? 9.649 4.970 13.446 1.00 92.31 215 ASP A O 1
ATOM 1755 N N . ARG A 1 216 ? 7.465 4.590 13.052 1.00 89.56 216 ARG A N 1
ATOM 1756 C CA . ARG A 1 216 ? 7.523 3.128 12.859 1.00 89.56 216 ARG A CA 1
ATOM 1757 C C . ARG A 1 216 ? 7.288 2.700 11.401 1.00 89.56 216 ARG A C 1
ATOM 1759 O O . ARG A 1 216 ? 7.151 1.506 11.154 1.00 89.56 216 ARG A O 1
ATOM 1766 N N . ILE A 1 217 ? 7.131 3.653 10.478 1.00 91.50 217 ILE A N 1
ATOM 1767 C CA . ILE A 1 217 ? 6.838 3.418 9.050 1.00 91.50 217 ILE A CA 1
ATOM 1768 C C . ILE A 1 217 ? 8.115 3.554 8.228 1.00 91.50 217 ILE A C 1
ATOM 1770 O O . ILE A 1 217 ? 8.284 2.733 7.294 1.00 91.50 217 ILE A O 1
#

Secondary structure (DSSP, 8-state):
--SS--PPPHHHHHHHHHHHHHHHSEETTEEGGGS----S---EEETTEEES-S----SSGGGSSHHHHHHHHHTT--EEEPPPB-S--S----SSSEEESSSEEE---S-SS-HHHHHHHHHHHHHHHHHHHHHHT-S-TT-S-S-EEE--B-S-HHHHTSHHHHHHHHHHH--TT-HHHHHHHHHHHHHHHSTTTTTTTT-GGGGGGGTT-GGG-

Radius of gyration: 18.05 Å; chains: 1; bounding box: 42×36×48 Å

Sequence (217 aa):
MSDKMRLISFEGLIDRMLEEWRHTRSIFEISEGDFYRKSDERIYEVFGQKLSVPLGPAAGPQTQITQNIITSYLTGSRFIELKTVQILDGLEIDKPCIDMTDEGFNTEWSTELTLRQAWEEYSKAWILLHLIEQLFNLGMPGMERSFVFNISVGYDLAGIKQPPMDRYIERMKDSGAETRYEEWLSHLRQRIADSSFLKGTGLEHRQGMLEGLVDRI

pLDDT: mean 92.35, std 8.47, range [50.16, 98.81]